Protein AF-A0A933LNW7-F1 (afdb_mon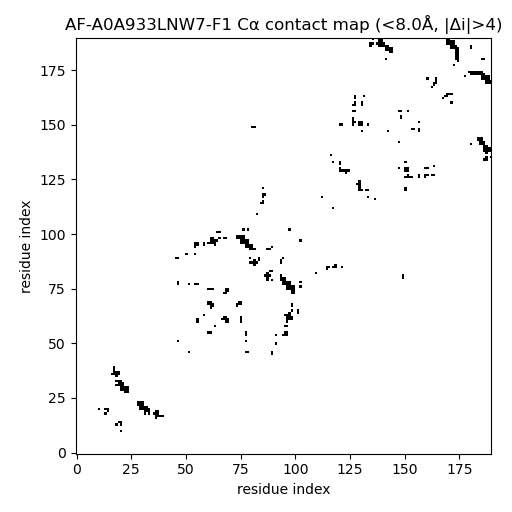omer)

Radius of gyration: 24.38 Å; Cα contacts (8 Å, |Δi|>4): 247; chains: 1; bounding box: 53×69×62 Å

Solvent-accessible surface area (backbone atoms only — not comparable to full-atom values): 10992 Å² total; per-residue (Å²): 135,85,82,88,81,54,68,68,60,56,50,51,53,40,42,74,69,25,37,47,66,44,80,37,77,97,72,78,43,72,44,75,77,47,100,57,60,48,70,75,72,74,74,73,79,65,90,44,74,69,52,46,54,51,44,34,58,77,44,66,55,24,14,77,82,82,62,53,29,61,90,76,74,45,57,76,44,73,44,56,70,45,49,60,79,41,68,32,61,91,48,72,90,30,44,44,28,26,32,55,70,60,45,51,57,48,51,56,54,52,73,75,45,64,43,68,63,41,32,60,26,64,67,39,91,43,43,51,54,15,44,51,47,49,40,68,74,39,61,70,38,84,44,46,46,70,57,50,33,57,60,26,70,40,89,71,37,67,60,36,53,52,47,39,36,70,77,67,63,45,52,61,42,33,41,91,79,37,85,89,38,53,92,66,22,35,31,29,52,128

Nearest PDB structures (foldseek):
  1ev7-assembly1_B  TM=8.102E-01  e=1.553E-02  Lentzea aerocolonigenes
  4h9d-assembly1_C  TM=8.181E-01  e=3.706E-02  Geobacter metallireducens GS-15
  4zt0-assembly2_C  TM=6.866E-01  e=6.872E-01  Streptococcus pyogenes

pLDDT: mean 90.69, std 12.09, range [35.56, 98.62]

Mean predicted aligned error: 10.2 Å

Sequence (190 aa):
MAQIHDWARRIRELVAAGWDIEALPSQRAYRLRAQQRRQPRTQQVGITAKQRYRILHRDQSRCRRCGRTPADGVRLVVDHIIPRDWGGSNDDENLWTLCEDCNLGKKAWESDVDAEAMRTVLAQVSAKARLREYFKLRPSQVLRKEELQIVAGIADYQRRIRELRQDEGMNIRSNYEDDELRPGDYRFIP

Structure (mmCIF, N/CA/C/O backbone):
data_AF-A0A933LNW7-F1
#
_entry.id   AF-A0A933LNW7-F1
#
loop_
_atom_site.group_PDB
_atom_site.id
_atom_site.type_symbol
_atom_site.label_atom_id
_atom_site.label_alt_id
_atom_site.label_comp_id
_atom_site.label_asym_id
_atom_site.label_entity_id
_atom_site.label_seq_id
_atom_site.pdbx_PDB_ins_code
_atom_site.Cartn_x
_atom_site.Cartn_y
_atom_site.Cartn_z
_atom_site.occupancy
_atom_site.B_iso_or_equiv
_atom_site.auth_seq_id
_atom_site.auth_comp_id
_atom_site.auth_asym_id
_atom_site.auth_atom_id
_atom_site.pdbx_PDB_model_num
ATOM 1 N N . MET A 1 1 ? 31.779 48.119 -26.341 1.00 35.56 1 MET A N 1
ATOM 2 C CA . MET A 1 1 ? 30.485 47.983 -27.046 1.00 35.56 1 MET A CA 1
ATOM 3 C C . MET A 1 1 ? 30.347 46.539 -27.511 1.00 35.56 1 MET A C 1
ATOM 5 O O . MET A 1 1 ? 30.992 46.170 -28.481 1.00 35.56 1 MET A O 1
ATOM 9 N N . ALA A 1 2 ? 29.630 45.688 -26.772 1.00 38.91 2 ALA A N 1
ATOM 10 C CA . ALA A 1 2 ? 29.499 44.272 -27.128 1.00 38.91 2 ALA A CA 1
ATOM 11 C C . ALA A 1 2 ? 28.492 44.110 -28.280 1.00 38.91 2 ALA A C 1
ATOM 13 O O . ALA A 1 2 ? 27.335 44.505 -28.146 1.00 38.91 2 ALA A O 1
ATOM 14 N N . GLN A 1 3 ? 28.944 43.563 -29.411 1.00 44.12 3 GLN A N 1
ATOM 15 C CA . GLN A 1 3 ? 28.105 43.257 -30.569 1.00 44.12 3 GLN A CA 1
ATOM 16 C C . GLN A 1 3 ? 27.085 42.176 -30.205 1.00 44.12 3 GLN A C 1
ATOM 18 O O . GLN A 1 3 ? 27.425 41.023 -29.941 1.00 44.12 3 GLN A O 1
ATOM 23 N N . ILE A 1 4 ? 25.814 42.561 -30.211 1.00 52.38 4 ILE A N 1
ATOM 24 C CA . ILE A 1 4 ? 24.681 41.664 -30.033 1.00 52.38 4 ILE A CA 1
ATOM 25 C C . ILE A 1 4 ? 24.417 40.960 -31.373 1.00 52.38 4 ILE A C 1
ATOM 27 O O . ILE A 1 4 ? 23.521 41.328 -32.126 1.00 52.38 4 ILE A O 1
ATOM 31 N N . HIS A 1 5 ? 25.219 39.947 -31.689 1.00 56.03 5 HIS A N 1
ATOM 32 C CA . HIS A 1 5 ? 24.977 39.046 -32.814 1.00 56.03 5 HIS A CA 1
ATOM 33 C C . HIS A 1 5 ? 24.951 37.604 -32.312 1.00 56.03 5 HIS A C 1
ATOM 35 O O . HIS A 1 5 ? 25.957 36.911 -32.357 1.00 56.03 5 HIS A O 1
ATOM 41 N N . ASP A 1 6 ? 23.803 37.198 -31.761 1.00 71.94 6 ASP A N 1
ATOM 42 C CA . ASP A 1 6 ? 23.131 35.911 -32.027 1.00 71.94 6 ASP A CA 1
ATOM 43 C C . ASP A 1 6 ? 21.980 35.718 -31.020 1.00 71.94 6 ASP A C 1
ATOM 45 O O . ASP A 1 6 ? 22.031 34.896 -30.097 1.00 71.94 6 ASP A O 1
ATOM 49 N N . TRP A 1 7 ? 20.918 36.518 -31.176 1.00 74.50 7 TRP A N 1
ATOM 50 C CA . TRP A 1 7 ? 19.700 36.374 -30.374 1.00 74.50 7 TRP A CA 1
ATOM 51 C C . TRP A 1 7 ? 19.085 34.980 -30.517 1.00 74.50 7 TRP A C 1
ATOM 53 O O . TRP A 1 7 ? 18.539 34.461 -29.550 1.00 74.50 7 TRP A O 1
ATOM 63 N N . ALA A 1 8 ? 19.220 34.336 -31.679 1.00 79.06 8 ALA A N 1
ATOM 64 C CA . ALA A 1 8 ? 18.691 32.996 -31.894 1.00 79.06 8 ALA A CA 1
ATOM 65 C C . ALA A 1 8 ? 19.389 31.967 -30.990 1.00 79.06 8 ALA A C 1
ATOM 67 O O . ALA A 1 8 ? 18.722 31.117 -30.400 1.00 79.06 8 ALA A O 1
ATOM 68 N N . ARG A 1 9 ? 20.711 32.064 -30.805 1.00 80.88 9 ARG A N 1
ATOM 69 C CA . ARG A 1 9 ? 21.448 31.225 -29.846 1.00 80.88 9 ARG A CA 1
ATOM 70 C C . ARG A 1 9 ? 21.036 31.497 -28.413 1.00 80.88 9 ARG A C 1
ATOM 72 O O . ARG A 1 9 ? 20.777 30.545 -27.684 1.00 80.88 9 ARG A O 1
ATOM 79 N N . ARG A 1 10 ? 20.900 32.764 -28.022 1.00 87.00 10 ARG A N 1
ATOM 80 C CA . ARG A 1 10 ? 20.505 33.094 -26.647 1.00 87.00 10 ARG A CA 1
ATOM 81 C C . ARG A 1 10 ? 19.078 32.636 -26.329 1.00 87.00 10 ARG A C 1
ATOM 83 O O . ARG A 1 10 ? 18.822 32.151 -25.233 1.00 87.00 10 ARG A O 1
ATOM 90 N N . ILE A 1 11 ? 18.170 32.707 -27.302 1.00 87.25 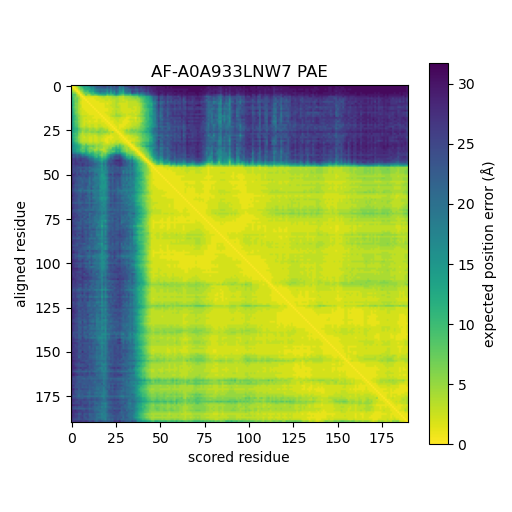11 ILE A N 1
ATOM 91 C CA . ILE A 1 11 ? 16.814 32.160 -27.177 1.00 87.25 11 ILE A CA 1
ATOM 92 C C . ILE A 1 11 ? 16.842 30.630 -27.081 1.00 87.25 11 ILE A C 1
ATOM 94 O O . ILE A 1 11 ? 16.160 30.078 -26.222 1.00 87.25 11 ILE A O 1
ATOM 98 N N . ARG A 1 12 ? 17.666 29.935 -27.880 1.00 84.31 12 ARG A N 1
ATOM 99 C CA . ARG A 1 12 ? 17.847 28.474 -27.756 1.00 84.31 12 ARG A CA 1
ATOM 100 C C . ARG A 1 12 ? 18.343 28.069 -26.366 1.00 84.31 12 ARG A C 1
ATOM 102 O O . ARG A 1 12 ? 17.833 27.105 -25.806 1.00 84.31 12 ARG A O 1
ATOM 109 N N . GLU A 1 13 ? 19.282 28.817 -25.792 1.00 86.56 13 GLU A N 1
ATOM 110 C CA . GLU A 1 13 ? 19.772 28.590 -24.425 1.00 86.56 13 GLU A CA 1
ATOM 111 C C . GLU A 1 13 ? 18.664 28.779 -23.375 1.00 86.56 13 GLU A C 1
ATOM 113 O O . GLU A 1 13 ? 18.548 27.979 -22.449 1.00 86.56 13 GLU A O 1
ATOM 118 N N . LEU A 1 14 ? 17.806 29.792 -23.533 1.00 88.12 14 LEU A N 1
ATOM 119 C CA . LEU A 1 14 ? 16.666 30.019 -22.638 1.00 88.12 14 LEU A CA 1
ATOM 120 C C . LEU A 1 14 ? 15.603 28.918 -22.764 1.00 88.12 14 LEU A C 1
ATOM 122 O O . LEU A 1 14 ? 15.112 28.423 -21.749 1.00 88.12 14 LEU A O 1
ATOM 126 N N . VAL A 1 15 ? 15.288 28.477 -23.983 1.00 84.06 15 VAL A N 1
ATOM 127 C CA . VAL A 1 15 ? 14.380 27.341 -24.205 1.00 84.06 15 VAL A CA 1
ATOM 128 C C . VAL A 1 15 ? 14.952 26.062 -23.585 1.00 84.06 15 VAL A C 1
ATOM 130 O O . VAL A 1 15 ? 14.240 25.362 -22.868 1.00 84.06 15 VAL A O 1
ATOM 133 N N . ALA A 1 16 ? 16.251 25.790 -23.763 1.00 80.25 16 ALA A N 1
ATOM 134 C CA . ALA A 1 16 ? 16.933 24.657 -23.129 1.00 80.25 16 ALA A CA 1
ATOM 135 C C . ALA A 1 16 ? 16.928 24.747 -21.592 1.00 80.25 16 ALA A C 1
ATOM 137 O O . ALA A 1 16 ? 16.833 23.736 -20.901 1.00 80.25 16 ALA A O 1
ATOM 138 N N . ALA A 1 17 ? 16.962 25.964 -21.047 1.00 81.50 17 ALA A N 1
ATOM 139 C CA . ALA A 1 17 ? 16.813 26.231 -19.623 1.00 81.50 17 ALA A CA 1
ATOM 140 C C . ALA A 1 17 ? 15.354 26.109 -19.119 1.00 81.50 17 ALA A C 1
ATOM 142 O O . ALA A 1 17 ? 15.109 26.344 -17.933 1.00 81.50 17 ALA A O 1
ATOM 143 N N . GLY A 1 18 ? 14.390 25.738 -19.969 1.00 80.31 18 GLY A N 1
ATOM 144 C CA . GLY A 1 18 ? 12.998 25.476 -19.590 1.00 80.31 18 GLY A CA 1
ATOM 145 C C . GLY A 1 18 ? 12.055 26.675 -19.721 1.00 80.31 18 GLY A C 1
ATOM 146 O O . GLY A 1 18 ? 10.943 26.635 -19.198 1.00 80.31 18 GLY A O 1
ATOM 147 N N . TRP A 1 19 ? 12.463 27.755 -20.389 1.00 88.12 19 TRP A N 1
ATOM 148 C CA . TRP A 1 19 ? 11.569 28.881 -20.668 1.00 88.12 19 TRP A CA 1
ATOM 149 C C . TRP A 1 19 ? 10.650 28.583 -21.860 1.00 88.12 19 TRP A C 1
ATOM 151 O O . TRP A 1 19 ? 11.104 28.147 -22.916 1.00 88.12 19 TRP A O 1
ATOM 161 N N . ASP A 1 20 ? 9.351 28.842 -21.698 1.00 88.75 20 ASP A N 1
ATOM 162 C CA . ASP A 1 20 ? 8.344 28.650 -22.748 1.00 88.75 20 ASP A CA 1
ATOM 163 C C . ASP A 1 20 ? 8.305 29.875 -23.672 1.00 88.75 20 ASP A C 1
ATOM 165 O O . ASP A 1 20 ? 7.588 30.845 -23.413 1.00 88.75 20 ASP A O 1
ATOM 169 N N . ILE A 1 21 ? 9.150 29.864 -24.704 1.00 89.69 21 ILE A N 1
ATOM 170 C CA . ILE A 1 21 ? 9.331 30.979 -25.639 1.00 89.69 21 ILE A CA 1
ATOM 171 C C . ILE A 1 21 ? 8.919 30.541 -27.044 1.00 89.69 21 ILE A C 1
ATOM 173 O O . ILE A 1 21 ? 9.456 29.589 -27.604 1.00 89.69 21 ILE A O 1
ATOM 177 N N . GLU A 1 22 ? 7.996 31.286 -27.637 1.00 89.81 22 GLU A N 1
ATOM 178 C CA . GLU A 1 22 ? 7.542 31.128 -29.013 1.00 89.81 22 GLU A CA 1
ATOM 179 C C . GLU A 1 22 ? 8.267 32.110 -29.937 1.00 89.81 22 GLU A C 1
ATOM 181 O O . GLU A 1 22 ? 8.354 33.302 -29.640 1.00 89.81 22 GLU A O 1
ATOM 186 N N . ALA A 1 23 ? 8.752 31.632 -31.082 1.00 89.62 23 ALA A N 1
ATOM 187 C CA . ALA A 1 23 ? 9.250 32.499 -32.144 1.00 89.62 23 ALA A CA 1
ATOM 188 C C . ALA A 1 23 ? 8.084 32.995 -33.011 1.00 89.62 23 ALA A C 1
ATOM 190 O O . ALA A 1 23 ? 7.213 32.212 -33.384 1.00 89.62 23 ALA A O 1
ATOM 191 N N . LEU A 1 24 ? 8.097 34.279 -33.371 1.00 87.38 24 LEU A N 1
ATOM 192 C CA . LEU A 1 24 ? 7.119 34.925 -34.249 1.00 87.38 24 LEU A CA 1
ATOM 193 C C . LEU A 1 24 ? 7.844 35.447 -35.504 1.00 87.38 24 LEU A C 1
ATOM 195 O O . LEU A 1 24 ? 8.197 36.630 -35.566 1.00 87.38 24 LEU A O 1
ATOM 199 N N . PRO A 1 25 ? 8.110 34.586 -36.510 1.00 81.00 25 PRO A N 1
ATOM 200 C CA . PRO A 1 25 ? 8.968 34.930 -37.647 1.00 81.00 25 PRO A CA 1
ATOM 201 C C . PRO A 1 25 ? 8.439 36.102 -38.477 1.00 81.00 25 PRO A C 1
ATOM 203 O O . PRO A 1 25 ? 9.215 36.959 -38.892 1.00 81.00 25 PRO A O 1
ATOM 206 N N . SER A 1 26 ? 7.116 36.179 -38.656 1.00 85.31 26 SER A N 1
ATOM 207 C CA . SER A 1 26 ? 6.439 37.264 -39.380 1.00 85.31 26 SER A CA 1
ATOM 208 C C . SER A 1 26 ? 6.631 38.636 -38.728 1.00 85.31 26 SER A C 1
ATOM 210 O O . SER A 1 26 ? 6.597 39.649 -39.417 1.00 85.31 26 SER A O 1
ATOM 212 N N . GLN A 1 27 ? 6.874 38.670 -37.416 1.00 86.75 27 GLN A N 1
ATOM 213 C CA . GLN A 1 27 ? 7.063 39.892 -36.631 1.00 86.75 27 GLN A CA 1
ATOM 214 C C . GLN A 1 27 ? 8.527 40.115 -36.228 1.00 86.75 27 GLN A C 1
ATOM 216 O O . GLN A 1 27 ? 8.823 41.076 -35.524 1.00 86.75 27 GLN A O 1
ATOM 221 N N . ARG A 1 28 ? 9.447 39.227 -36.644 1.00 82.88 28 ARG A N 1
ATOM 222 C CA . ARG A 1 28 ? 10.857 39.211 -36.208 1.00 82.88 28 ARG A CA 1
ATOM 223 C C . ARG A 1 28 ? 11.006 39.315 -34.679 1.00 82.88 28 ARG A C 1
ATOM 225 O O . ARG A 1 28 ? 11.913 39.980 -34.183 1.00 82.88 28 ARG A O 1
ATOM 232 N N . ALA A 1 29 ? 10.116 38.652 -33.943 1.00 85.94 29 ALA A N 1
ATOM 233 C CA . ALA A 1 29 ? 9.999 38.769 -32.492 1.00 85.94 29 ALA A CA 1
ATOM 234 C C . ALA A 1 29 ? 9.919 37.401 -31.797 1.00 85.94 29 ALA A C 1
ATOM 236 O O . ALA A 1 29 ? 9.769 36.360 -32.439 1.00 85.94 29 ALA A O 1
ATOM 237 N N . TYR A 1 30 ? 9.994 37.419 -30.465 1.00 88.44 30 TYR A N 1
ATOM 238 C CA . TYR A 1 30 ? 9.786 36.259 -29.598 1.00 88.44 30 TYR A CA 1
ATOM 239 C C . TYR A 1 30 ? 8.758 36.606 -28.518 1.00 88.44 30 TYR A C 1
ATOM 241 O O . TYR A 1 30 ? 8.750 37.729 -28.014 1.00 88.44 30 TYR A O 1
ATOM 249 N N . ARG A 1 31 ? 7.912 35.644 -28.139 1.00 90.38 31 ARG A N 1
ATOM 250 C CA . ARG A 1 31 ? 6.904 35.790 -27.083 1.00 90.38 31 ARG A CA 1
ATOM 251 C C . ARG A 1 31 ? 7.141 34.771 -25.977 1.00 90.38 31 ARG A C 1
ATOM 253 O O . ARG A 1 31 ? 7.101 33.570 -26.222 1.00 90.38 31 ARG A O 1
ATOM 260 N N . LEU A 1 32 ? 7.332 35.250 -24.750 1.00 89.25 32 LEU A N 1
ATOM 261 C CA . LEU A 1 32 ? 7.320 34.400 -23.563 1.00 89.25 32 LEU A CA 1
ATOM 262 C C . LEU A 1 32 ? 5.865 34.038 -23.224 1.00 89.25 32 LEU A C 1
ATOM 264 O O . LEU A 1 32 ? 5.056 34.924 -22.957 1.00 89.25 32 LEU A O 1
ATOM 268 N N . ARG A 1 33 ? 5.522 32.747 -23.258 1.00 84.44 33 ARG A N 1
ATOM 269 C CA . ARG A 1 33 ? 4.157 32.249 -23.009 1.00 84.44 33 ARG A CA 1
ATOM 270 C C . ARG A 1 33 ? 3.838 32.071 -21.525 1.00 84.44 33 ARG A C 1
ATOM 272 O O . ARG A 1 33 ? 2.673 32.125 -21.149 1.00 84.44 33 ARG A O 1
ATOM 279 N N . ALA A 1 34 ? 4.856 31.885 -20.687 1.00 79.00 34 ALA A N 1
ATOM 280 C CA . ALA A 1 34 ? 4.711 31.734 -19.244 1.00 79.00 34 ALA A CA 1
ATOM 281 C C . ALA A 1 34 ? 5.805 32.516 -18.508 1.00 79.00 34 ALA A C 1
ATOM 283 O O . ALA A 1 34 ? 6.980 32.416 -18.851 1.00 79.00 34 ALA A O 1
ATOM 284 N N . GLN A 1 35 ? 5.429 33.268 -17.470 1.00 77.88 35 GLN A N 1
ATOM 285 C CA . GLN A 1 35 ? 6.371 34.064 -16.667 1.00 77.88 35 GLN A CA 1
ATOM 286 C C . GLN A 1 35 ? 7.316 33.210 -15.806 1.00 77.88 35 GLN A C 1
ATOM 288 O O . GLN A 1 35 ? 8.307 33.717 -15.288 1.00 77.88 35 GLN A O 1
ATOM 293 N N . GLN A 1 36 ? 7.029 31.916 -15.658 1.00 75.25 36 GLN A N 1
ATOM 294 C CA . GLN A 1 36 ? 7.837 30.975 -14.891 1.00 75.25 36 GLN A CA 1
ATOM 295 C C . GLN A 1 36 ? 8.465 29.932 -15.817 1.00 75.25 36 GLN A C 1
ATOM 297 O O . GLN A 1 36 ? 7.843 29.477 -16.781 1.00 75.25 36 GLN A O 1
ATOM 302 N N . ARG A 1 37 ? 9.698 29.521 -15.498 1.00 74.81 37 ARG A N 1
ATOM 303 C CA . ARG A 1 37 ? 10.357 28.386 -16.157 1.00 74.81 37 ARG A CA 1
ATOM 304 C C . ARG A 1 37 ? 9.512 27.144 -15.930 1.00 74.81 37 ARG A C 1
ATOM 306 O O . ARG A 1 37 ? 9.167 26.836 -14.788 1.00 74.81 37 ARG A O 1
ATOM 313 N N . ARG A 1 38 ? 9.251 26.383 -16.991 1.00 64.19 38 ARG A N 1
ATOM 314 C CA . ARG A 1 38 ? 8.859 24.989 -16.819 1.00 64.19 38 ARG A CA 1
ATOM 315 C C . ARG A 1 38 ? 10.018 24.333 -16.087 1.00 64.19 38 ARG A C 1
ATOM 317 O O . ARG A 1 38 ? 11.131 24.280 -16.614 1.00 64.19 38 ARG A O 1
ATOM 324 N N . GLN A 1 39 ? 9.780 23.885 -14.857 1.00 56.56 39 GLN A N 1
ATOM 325 C CA . GLN A 1 39 ? 10.744 23.005 -14.219 1.00 56.56 39 GLN A CA 1
ATOM 326 C C . GLN A 1 39 ? 10.954 21.840 -15.189 1.00 56.56 39 GLN A C 1
ATOM 328 O O . GLN A 1 39 ? 9.956 21.332 -15.724 1.00 56.56 39 GLN A O 1
ATOM 333 N N . PRO A 1 40 ? 12.206 21.441 -15.490 1.00 51.12 40 PRO A N 1
ATOM 334 C CA . PRO A 1 40 ? 12.401 20.176 -16.167 1.00 51.12 40 PRO A CA 1
ATOM 335 C C . PRO A 1 40 ? 11.618 19.172 -15.335 1.00 51.12 40 PRO A C 1
ATOM 337 O O . PRO A 1 40 ? 11.858 19.060 -14.133 1.00 51.12 40 PRO A O 1
ATOM 340 N N . ARG A 1 41 ? 10.619 18.514 -15.939 1.00 49.91 41 ARG A N 1
ATOM 341 C CA . ARG A 1 41 ? 10.033 17.338 -15.307 1.00 49.91 41 ARG A CA 1
ATOM 342 C C . ARG A 1 41 ? 11.240 16.457 -15.055 1.00 49.91 41 ARG A C 1
ATOM 344 O O . ARG A 1 41 ? 11.823 15.971 -16.023 1.00 49.91 41 ARG A O 1
ATOM 351 N N . THR A 1 42 ? 11.675 16.340 -13.802 1.00 47.09 42 THR A N 1
ATOM 352 C CA . THR A 1 42 ? 12.601 15.290 -13.414 1.00 47.09 42 THR A CA 1
ATOM 353 C C . THR A 1 42 ? 11.904 14.049 -13.917 1.00 47.09 42 THR A C 1
ATOM 355 O O . THR A 1 42 ? 10.798 13.726 -13.483 1.00 47.09 42 THR A O 1
ATOM 358 N N . GLN A 1 43 ? 12.432 13.486 -15.000 1.00 49.62 43 GLN A N 1
ATOM 359 C CA . GLN A 1 43 ? 11.812 12.356 -15.653 1.00 49.62 43 GLN A CA 1
ATOM 360 C C . GLN A 1 43 ? 11.987 11.250 -14.629 1.00 49.62 43 GLN A C 1
ATOM 362 O O . GLN A 1 43 ? 13.080 10.708 -14.499 1.00 49.62 43 GLN A O 1
ATOM 367 N N . GLN A 1 44 ? 10.980 11.075 -13.769 1.00 58.19 44 GLN A N 1
ATOM 368 C CA . GLN A 1 44 ? 11.076 10.212 -12.607 1.00 58.19 44 GLN A CA 1
ATOM 369 C C . GLN A 1 44 ? 11.457 8.844 -13.141 1.00 58.19 44 GLN A C 1
ATOM 371 O O . GLN A 1 44 ? 10.643 8.197 -13.809 1.00 58.19 44 GLN A O 1
ATOM 376 N N . VAL A 1 45 ? 12.708 8.448 -12.899 1.00 67.88 45 VAL A N 1
ATOM 377 C CA . VAL A 1 45 ? 13.286 7.243 -13.485 1.00 67.88 45 VAL A CA 1
ATOM 378 C C . VAL A 1 45 ? 12.353 6.095 -13.128 1.00 67.88 45 VAL A C 1
ATOM 380 O O . VAL A 1 45 ? 12.054 5.867 -11.955 1.00 67.88 45 VAL A O 1
ATOM 383 N N . GLY A 1 46 ? 11.763 5.474 -14.149 1.00 82.50 46 GLY A N 1
ATOM 384 C CA . GLY A 1 46 ? 10.875 4.329 -13.978 1.00 82.50 46 GLY A CA 1
ATOM 385 C C . GLY A 1 46 ? 11.616 3.150 -13.352 1.00 82.50 46 GLY A C 1
ATOM 386 O O . GLY A 1 46 ? 12.835 3.172 -13.198 1.00 82.50 46 GLY A O 1
ATOM 387 N N . ILE A 1 47 ? 10.883 2.089 -13.030 1.00 93.06 47 ILE A N 1
ATOM 388 C CA . ILE A 1 47 ? 11.496 0.838 -12.577 1.00 93.06 47 ILE A CA 1
ATOM 389 C C . ILE A 1 47 ? 12.398 0.314 -13.705 1.00 93.06 47 ILE A C 1
ATOM 391 O O . ILE A 1 47 ? 11.924 -0.012 -14.796 1.00 93.06 47 ILE A O 1
ATOM 395 N N . THR A 1 48 ? 13.705 0.247 -13.453 1.00 94.94 48 THR A N 1
ATOM 396 C CA . THR A 1 48 ? 14.698 -0.168 -14.454 1.00 94.94 48 THR A CA 1
ATOM 397 C C . THR A 1 48 ? 14.571 -1.655 -14.791 1.00 94.94 48 THR A C 1
ATOM 399 O O . THR A 1 48 ? 14.110 -2.452 -13.974 1.00 94.94 48 THR A O 1
ATOM 402 N N . ALA A 1 49 ? 15.052 -2.081 -15.964 1.00 96.06 49 ALA A N 1
ATOM 403 C CA . ALA A 1 49 ? 15.091 -3.505 -16.324 1.00 96.06 49 ALA A CA 1
ATOM 404 C C . ALA A 1 49 ? 15.863 -4.353 -15.290 1.00 96.06 49 ALA A C 1
ATOM 406 O O . ALA A 1 49 ? 15.434 -5.454 -14.945 1.00 96.06 49 ALA A O 1
ATOM 407 N N . LYS A 1 50 ? 16.951 -3.803 -14.728 1.00 96.38 50 LYS A N 1
ATOM 408 C CA . LYS A 1 50 ? 17.734 -4.437 -13.656 1.00 96.38 50 LYS A CA 1
ATOM 409 C C . LYS A 1 50 ? 16.907 -4.631 -12.383 1.00 96.38 50 LYS A C 1
ATOM 411 O O . LYS A 1 50 ? 16.948 -5.708 -11.795 1.00 96.38 50 LYS A O 1
ATOM 416 N N . GLN A 1 51 ? 16.149 -3.618 -11.958 1.00 97.00 51 GLN A N 1
ATOM 417 C CA . GLN A 1 51 ? 15.225 -3.751 -10.825 1.00 97.00 51 GLN A CA 1
ATOM 418 C C . GLN A 1 51 ? 14.144 -4.786 -11.122 1.00 97.00 51 GLN A C 1
ATOM 420 O O . GLN A 1 51 ? 13.954 -5.696 -10.325 1.00 97.00 51 GLN A O 1
ATOM 425 N N . ARG A 1 52 ? 13.506 -4.723 -12.299 1.00 97.50 52 ARG A N 1
ATOM 426 C CA . ARG A 1 52 ? 12.465 -5.687 -12.691 1.00 97.50 52 ARG A CA 1
ATOM 427 C C . ARG A 1 52 ? 12.952 -7.132 -12.583 1.00 97.50 52 ARG A C 1
ATOM 429 O O . ARG A 1 52 ? 12.271 -7.948 -11.974 1.00 97.50 52 ARG A O 1
ATOM 436 N N . TYR A 1 53 ? 14.138 -7.428 -13.118 1.00 97.50 53 TYR A N 1
ATOM 437 C CA . TYR A 1 53 ? 14.743 -8.759 -13.028 1.00 97.50 53 TYR A CA 1
ATOM 438 C C . TYR A 1 53 ? 14.966 -9.197 -11.571 1.00 97.50 53 TYR A C 1
ATOM 440 O O . TYR A 1 53 ? 14.556 -10.289 -11.182 1.00 97.50 53 TYR A O 1
ATOM 448 N N . ARG A 1 54 ? 15.566 -8.330 -10.741 1.00 98.00 54 ARG A N 1
ATOM 449 C CA . ARG A 1 54 ? 15.851 -8.640 -9.329 1.00 98.00 54 ARG A CA 1
ATOM 450 C C . ARG A 1 54 ? 14.583 -8.876 -8.509 1.00 98.00 54 ARG A C 1
ATOM 452 O O . ARG A 1 54 ? 14.545 -9.833 -7.742 1.00 98.00 54 ARG A O 1
ATOM 459 N N . ILE A 1 55 ? 13.555 -8.044 -8.680 1.00 98.56 55 ILE A N 1
ATOM 460 C CA . ILE A 1 55 ? 12.297 -8.159 -7.928 1.00 98.56 55 ILE A CA 1
ATOM 461 C C . ILE A 1 55 ? 11.521 -9.412 -8.336 1.00 98.56 55 ILE A C 1
ATOM 463 O O . ILE A 1 55 ? 11.078 -10.151 -7.460 1.00 98.56 55 ILE A O 1
ATOM 467 N N . LEU A 1 56 ? 11.440 -9.716 -9.637 1.00 98.31 56 LEU A N 1
ATOM 468 C CA . LEU A 1 56 ? 10.837 -10.967 -10.111 1.00 98.31 56 LEU A CA 1
ATOM 469 C C . LEU A 1 56 ? 11.554 -12.193 -9.535 1.00 98.31 56 LEU A C 1
ATOM 471 O O . LEU A 1 56 ? 10.899 -13.140 -9.107 1.00 98.31 56 LEU A O 1
ATOM 475 N N . HIS A 1 57 ? 12.888 -12.170 -9.480 1.00 98.06 57 HIS A N 1
ATOM 476 C CA . HIS A 1 57 ? 13.668 -13.256 -8.890 1.00 98.06 57 HIS A CA 1
ATOM 477 C C . HIS A 1 57 ? 13.441 -13.379 -7.373 1.00 98.06 57 HIS A C 1
ATOM 479 O O . HIS A 1 57 ? 13.168 -14.474 -6.885 1.00 98.06 57 HIS A O 1
ATOM 485 N N . ARG A 1 58 ? 13.501 -12.265 -6.624 1.00 98.31 58 ARG A N 1
ATOM 486 C CA . ARG A 1 58 ? 13.225 -12.217 -5.172 1.00 98.31 58 ARG A CA 1
ATOM 487 C C . ARG A 1 58 ? 11.848 -12.790 -4.844 1.00 98.31 58 ARG A C 1
ATOM 489 O O . ARG A 1 58 ? 11.695 -13.548 -3.891 1.00 98.31 58 ARG A O 1
ATOM 496 N N . ASP A 1 59 ? 10.858 -12.439 -5.656 1.00 98.50 59 ASP A N 1
ATOM 497 C CA . ASP A 1 59 ? 9.470 -12.848 -5.477 1.00 98.50 59 ASP A CA 1
ATOM 498 C C . ASP A 1 59 ? 9.170 -14.226 -6.092 1.00 98.50 59 ASP A C 1
ATOM 500 O O . ASP A 1 59 ? 8.011 -14.632 -6.130 1.00 98.50 59 ASP A O 1
ATOM 504 N N . GLN A 1 60 ? 10.195 -14.952 -6.562 1.00 98.19 60 GLN A N 1
ATOM 505 C CA . GLN A 1 60 ? 10.092 -16.285 -7.170 1.00 98.19 60 GLN A CA 1
ATOM 506 C C . GLN A 1 60 ? 9.113 -16.340 -8.353 1.00 98.19 60 GLN A C 1
ATOM 508 O O . GLN A 1 60 ? 8.403 -17.325 -8.540 1.00 98.19 60 GLN A O 1
ATOM 513 N N . SER A 1 61 ? 9.051 -15.263 -9.145 1.00 97.88 61 SER A N 1
ATOM 514 C CA . SER A 1 61 ? 8.100 -15.097 -10.253 1.00 97.88 61 SER A CA 1
ATOM 515 C C . SER A 1 61 ? 6.665 -15.440 -9.841 1.00 97.88 61 SER A C 1
ATOM 517 O O . SER A 1 61 ? 5.936 -16.135 -10.551 1.00 97.88 61 SER A O 1
ATOM 519 N N . ARG A 1 62 ? 6.269 -14.955 -8.661 1.00 98.56 62 ARG A N 1
ATOM 520 C CA . ARG A 1 62 ? 4.950 -15.160 -8.073 1.00 98.56 62 ARG A CA 1
ATOM 521 C C . ARG A 1 62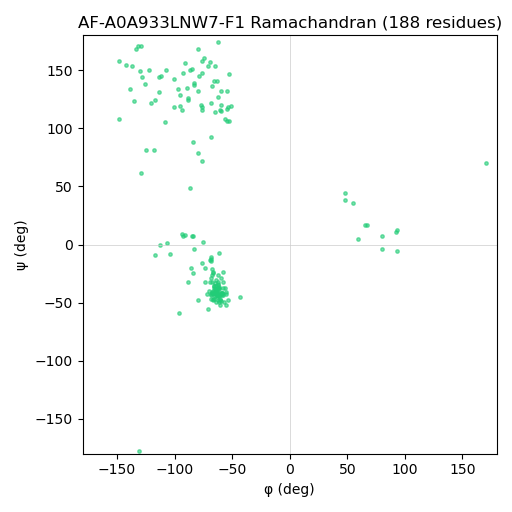 ? 4.321 -13.822 -7.722 1.00 98.56 62 ARG A C 1
ATOM 523 O O . ARG A 1 62 ? 4.968 -12.945 -7.153 1.00 98.56 62 ARG A O 1
ATOM 530 N N . CYS A 1 63 ? 3.030 -13.678 -8.005 1.00 98.44 63 CYS A N 1
ATOM 531 C CA . CYS A 1 63 ? 2.263 -12.548 -7.512 1.00 98.44 63 CYS A CA 1
ATOM 532 C C . CYS A 1 63 ? 2.276 -12.538 -5.977 1.00 98.44 63 CYS A C 1
ATOM 534 O O . CYS A 1 63 ? 1.770 -13.456 -5.334 1.00 98.44 63 CYS A O 1
ATOM 536 N N . ARG A 1 64 ? 2.794 -11.459 -5.390 1.00 97.19 64 ARG A N 1
ATOM 537 C CA . ARG A 1 64 ? 2.880 -11.251 -3.938 1.00 97.19 64 ARG A CA 1
ATOM 538 C C . ARG A 1 64 ? 1.526 -11.043 -3.261 1.00 97.19 64 ARG A C 1
ATOM 540 O O . ARG A 1 64 ? 1.463 -11.085 -2.039 1.00 97.19 64 ARG A O 1
ATOM 547 N N . ARG A 1 65 ? 0.460 -10.844 -4.044 1.00 94.62 65 ARG A N 1
ATOM 548 C CA . ARG A 1 65 ? -0.914 -10.675 -3.557 1.00 94.62 65 ARG A CA 1
ATOM 549 C C . ARG A 1 65 ? -1.715 -11.976 -3.594 1.00 94.62 65 ARG A C 1
ATOM 551 O O . ARG A 1 65 ? -2.189 -12.414 -2.555 1.00 94.62 65 ARG A O 1
ATOM 558 N N . CYS A 1 66 ? -1.877 -12.590 -4.767 1.00 96.19 66 CYS A N 1
ATOM 559 C CA . CYS A 1 66 ? -2.740 -13.769 -4.935 1.00 96.19 66 CYS A CA 1
ATOM 560 C C . CYS A 1 66 ? -1.984 -15.098 -5.064 1.00 96.19 66 CYS A C 1
ATOM 562 O O . CYS A 1 66 ? -2.608 -16.151 -5.097 1.00 96.19 66 CYS A O 1
ATOM 564 N N . GLY A 1 67 ? -0.655 -15.073 -5.176 1.00 97.88 67 GLY A N 1
ATOM 565 C CA . GLY A 1 67 ? 0.155 -16.282 -5.293 1.00 97.88 67 GLY A CA 1
ATOM 566 C C . GLY A 1 67 ? 0.202 -16.914 -6.688 1.00 97.88 67 GLY A C 1
ATOM 567 O O . GLY A 1 67 ? 0.962 -17.865 -6.857 1.00 97.88 67 GLY A O 1
ATOM 568 N N . ARG A 1 68 ? -0.534 -16.398 -7.684 1.00 98.38 68 ARG A N 1
ATOM 569 C CA . ARG A 1 68 ? -0.472 -16.887 -9.074 1.00 98.38 68 ARG A CA 1
ATOM 570 C C . ARG A 1 68 ? 0.898 -16.648 -9.715 1.00 98.38 68 ARG A C 1
ATOM 572 O O . ARG A 1 68 ? 1.618 -15.710 -9.364 1.00 98.38 68 ARG A O 1
ATOM 579 N N . THR A 1 69 ? 1.225 -17.488 -10.681 1.00 98.50 69 THR A N 1
ATOM 580 C CA . THR A 1 69 ? 2.478 -17.547 -11.439 1.00 98.50 69 THR A CA 1
ATOM 581 C C . THR A 1 69 ? 2.175 -17.577 -12.942 1.00 98.50 69 THR A C 1
ATOM 583 O O . THR A 1 69 ? 1.023 -17.785 -13.322 1.00 98.50 69 THR A O 1
ATOM 586 N N . PRO A 1 70 ? 3.173 -17.439 -13.834 1.00 98.06 70 PRO A N 1
ATOM 587 C CA . PRO A 1 70 ? 2.942 -17.586 -15.272 1.00 98.06 70 PRO A CA 1
ATOM 588 C C . PRO A 1 70 ? 2.354 -18.949 -15.676 1.00 98.06 70 PRO A C 1
ATOM 590 O O . PRO A 1 70 ? 1.689 -19.034 -16.703 1.00 98.06 70 PRO A O 1
ATOM 593 N N . ALA A 1 71 ? 2.549 -20.001 -14.867 1.00 97.94 71 ALA A N 1
ATOM 594 C CA . ALA A 1 71 ? 1.941 -21.315 -15.096 1.00 97.94 71 ALA A CA 1
ATOM 595 C C . ALA A 1 71 ? 0.408 -21.299 -14.951 1.00 97.94 71 ALA A C 1
ATOM 597 O O . ALA A 1 71 ? -0.271 -22.117 -15.561 1.00 97.94 71 ALA A O 1
ATOM 598 N N . ASP A 1 72 ? -0.138 -20.332 -14.208 1.00 98.00 72 ASP A N 1
ATOM 599 C CA . ASP A 1 72 ? -1.579 -20.091 -14.079 1.00 98.00 72 ASP A CA 1
ATOM 600 C C . ASP A 1 72 ? -2.136 -19.234 -15.237 1.00 98.00 72 ASP A C 1
ATOM 602 O O . ASP A 1 72 ? -3.281 -18.789 -15.188 1.00 98.00 72 ASP A O 1
ATOM 606 N N . GLY A 1 73 ? -1.321 -18.942 -16.260 1.00 97.69 73 GLY A N 1
ATOM 607 C CA . GLY A 1 73 ? -1.718 -18.172 -17.442 1.00 97.69 73 GLY A CA 1
ATOM 608 C C . GLY A 1 73 ? -1.744 -16.651 -17.257 1.00 97.69 73 GLY A C 1
ATOM 609 O O . GLY A 1 73 ? -2.174 -15.946 -18.165 1.00 97.69 73 GLY A O 1
ATOM 610 N N . VAL A 1 74 ? -1.278 -16.125 -16.119 1.00 98.12 74 VAL A N 1
ATOM 611 C CA . VAL A 1 74 ? -1.265 -14.675 -15.852 1.00 98.12 74 VAL A CA 1
ATOM 612 C C . VAL A 1 74 ? 0.049 -14.014 -16.264 1.00 98.12 74 VAL A C 1
ATOM 614 O O . VAL A 1 74 ? 1.133 -14.584 -16.102 1.00 98.12 74 VAL A O 1
ATOM 617 N N . ARG A 1 75 ? -0.010 -12.752 -16.704 1.00 98.12 75 ARG A N 1
ATOM 618 C CA . ARG A 1 75 ? 1.197 -11.919 -16.827 1.00 98.12 75 ARG A CA 1
ATOM 619 C C . ARG A 1 75 ? 1.577 -11.275 -15.501 1.00 98.12 75 ARG A C 1
ATOM 621 O O . ARG A 1 75 ? 0.729 -10.764 -14.773 1.00 98.12 75 ARG A O 1
ATOM 628 N N . LEU A 1 76 ? 2.880 -11.259 -15.218 1.00 98.50 76 LEU A N 1
ATOM 629 C CA . LEU A 1 76 ? 3.449 -10.596 -14.048 1.00 98.50 76 LEU A CA 1
ATOM 630 C C . LEU A 1 76 ? 4.047 -9.236 -14.404 1.00 98.50 76 LEU A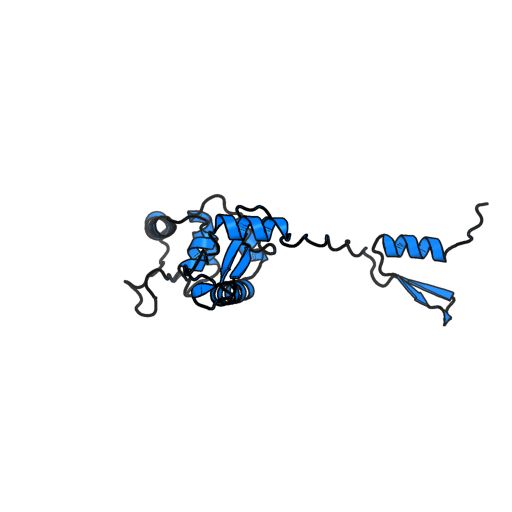 C 1
ATOM 632 O O . LEU A 1 76 ? 4.696 -9.059 -15.437 1.00 98.50 76 LEU A O 1
ATOM 636 N N . VAL A 1 77 ? 3.869 -8.284 -13.499 1.00 97.81 77 VAL A N 1
ATOM 637 C CA . VAL A 1 77 ? 4.440 -6.942 -13.552 1.00 97.81 77 VAL A CA 1
ATOM 638 C C . VAL A 1 77 ? 5.112 -6.621 -12.224 1.00 97.81 77 VAL A C 1
ATOM 640 O O . VAL A 1 77 ? 4.692 -7.099 -11.174 1.00 97.81 77 VAL A O 1
ATOM 643 N N . VAL A 1 78 ? 6.165 -5.809 -12.276 1.00 98.25 78 VAL A N 1
ATOM 644 C CA . VAL A 1 78 ? 6.749 -5.199 -11.078 1.00 98.25 78 VAL A CA 1
ATOM 645 C C . VAL A 1 78 ? 6.151 -3.812 -10.931 1.00 98.25 78 VAL A C 1
ATOM 647 O O . VAL A 1 78 ? 6.165 -3.043 -11.896 1.00 98.25 78 VAL A O 1
ATOM 650 N N . ASP A 1 79 ? 5.633 -3.536 -9.744 1.00 97.38 79 ASP A N 1
ATOM 651 C CA . ASP A 1 79 ? 4.946 -2.300 -9.387 1.00 97.38 79 ASP A CA 1
ATOM 652 C C . ASP A 1 79 ? 5.459 -1.780 -8.039 1.00 97.38 79 ASP A C 1
ATOM 654 O O . ASP A 1 79 ? 6.171 -2.491 -7.323 1.00 97.38 79 ASP A O 1
ATOM 658 N N . HIS A 1 80 ? 5.116 -0.545 -7.688 1.00 97.00 80 HIS A N 1
ATOM 659 C CA . HIS A 1 80 ? 5.407 -0.009 -6.361 1.00 97.00 80 HIS A CA 1
ATOM 660 C C . HIS A 1 80 ? 4.396 -0.520 -5.328 1.00 97.00 80 HIS A C 1
ATOM 662 O O . HIS A 1 80 ? 3.226 -0.680 -5.649 1.00 97.00 80 HIS A O 1
ATOM 668 N N . ILE A 1 81 ? 4.790 -0.762 -4.080 1.00 96.75 81 ILE A N 1
ATOM 669 C CA . ILE A 1 81 ? 3.851 -1.063 -2.986 1.00 96.75 81 ILE A CA 1
ATOM 670 C C . ILE A 1 81 ? 3.095 0.220 -2.638 1.00 96.75 81 ILE A C 1
ATOM 672 O O . ILE A 1 81 ? 1.870 0.266 -2.743 1.00 96.75 81 ILE A O 1
ATOM 676 N N . ILE A 1 82 ? 3.846 1.276 -2.324 1.00 96.00 82 ILE A N 1
ATOM 677 C CA . ILE A 1 82 ? 3.366 2.648 -2.199 1.00 96.00 82 ILE A CA 1
ATOM 678 C C . ILE A 1 82 ? 3.607 3.375 -3.529 1.00 96.00 82 ILE A C 1
ATOM 680 O O . ILE A 1 82 ? 4.766 3.505 -3.932 1.00 96.00 82 ILE A O 1
ATOM 684 N N . PRO A 1 83 ? 2.559 3.866 -4.214 1.00 95.19 83 PRO A N 1
ATOM 685 C CA . PRO A 1 83 ? 2.695 4.647 -5.440 1.00 95.19 83 PRO A CA 1
ATOM 686 C C . PRO A 1 83 ? 3.637 5.839 -5.277 1.00 95.19 83 PRO A C 1
ATOM 688 O O . PRO A 1 83 ? 3.678 6.489 -4.229 1.00 95.19 83 PRO A O 1
ATOM 691 N N . ARG A 1 84 ? 4.357 6.188 -6.347 1.00 91.88 84 ARG A N 1
ATOM 692 C CA . ARG A 1 84 ? 5.272 7.343 -6.325 1.00 91.88 84 ARG A CA 1
ATOM 693 C C . ARG A 1 84 ? 4.555 8.661 -6.071 1.00 91.88 84 ARG A C 1
ATOM 695 O O . ARG A 1 84 ? 5.095 9.520 -5.382 1.00 91.88 84 ARG A O 1
ATOM 702 N N . ASP A 1 85 ? 3.328 8.795 -6.564 1.00 90.56 85 ASP A N 1
ATOM 703 C CA . ASP A 1 85 ? 2.519 9.995 -6.348 1.00 90.56 85 ASP A CA 1
ATOM 704 C C . ASP A 1 85 ? 2.110 10.151 -4.876 1.00 90.56 85 ASP A C 1
ATOM 706 O O . ASP A 1 85 ? 1.863 11.263 -4.420 1.00 90.56 85 ASP A O 1
ATOM 710 N N . TRP A 1 86 ? 2.130 9.069 -4.095 1.00 93.38 86 TRP A N 1
ATOM 711 C CA . TRP A 1 86 ? 1.918 9.102 -2.645 1.00 93.38 86 TRP A CA 1
ATOM 712 C C . TRP A 1 86 ? 3.228 9.225 -1.851 1.00 93.38 86 TRP A C 1
ATOM 714 O O . TRP A 1 86 ? 3.218 9.136 -0.626 1.00 93.38 86 TRP A O 1
ATOM 724 N N . GLY A 1 87 ? 4.361 9.435 -2.530 1.00 90.25 87 GLY A N 1
ATOM 725 C CA . GLY A 1 87 ? 5.684 9.564 -1.914 1.00 90.25 87 GLY A CA 1
ATOM 726 C C . GLY A 1 87 ? 6.478 8.259 -1.803 1.00 90.25 87 GLY A C 1
ATOM 727 O O . GLY A 1 87 ? 7.503 8.234 -1.127 1.00 90.25 87 GLY A O 1
ATOM 728 N N . GLY A 1 88 ? 6.043 7.174 -2.452 1.00 92.50 88 GLY A N 1
ATOM 729 C CA . GLY A 1 88 ? 6.782 5.910 -2.459 1.00 92.50 88 GLY A CA 1
ATOM 730 C C . GLY A 1 88 ? 8.133 5.997 -3.180 1.00 92.50 88 GLY A C 1
ATOM 731 O O . GLY A 1 88 ? 8.251 6.631 -4.233 1.00 92.50 88 GLY A O 1
ATOM 732 N N . SER A 1 89 ? 9.157 5.331 -2.634 1.00 93.19 89 SER A N 1
ATOM 733 C CA . SER A 1 89 ? 10.505 5.309 -3.215 1.00 93.19 89 SER A CA 1
ATOM 734 C C . SER A 1 89 ? 10.630 4.322 -4.383 1.00 93.19 89 SER A C 1
ATOM 736 O O . SER A 1 89 ? 9.753 3.495 -4.628 1.00 93.19 89 SER A O 1
ATOM 738 N N . ASN A 1 90 ? 11.735 4.397 -5.126 1.00 92.50 90 ASN A N 1
ATOM 739 C CA . ASN A 1 90 ? 12.096 3.408 -6.150 1.00 92.50 90 ASN A CA 1
ATOM 740 C C . ASN A 1 90 ? 12.964 2.267 -5.581 1.00 92.50 90 ASN A C 1
ATOM 742 O O . ASN A 1 90 ? 13.499 1.479 -6.363 1.00 92.50 90 ASN A O 1
ATOM 746 N N . ASP A 1 91 ? 13.145 2.198 -4.263 1.00 94.75 91 ASP A N 1
ATOM 747 C CA . ASP A 1 91 ? 13.979 1.175 -3.634 1.00 94.75 91 ASP A CA 1
ATOM 748 C C . ASP A 1 91 ? 13.300 -0.192 -3.721 1.00 94.75 91 ASP A C 1
ATOM 750 O O . ASP A 1 91 ? 12.074 -0.289 -3.814 1.00 94.75 91 ASP A O 1
ATOM 754 N N . ASP A 1 92 ? 14.094 -1.261 -3.708 1.00 96.25 92 ASP A N 1
ATOM 755 C CA . ASP A 1 92 ? 13.591 -2.619 -3.925 1.00 96.25 92 ASP A CA 1
ATOM 756 C C . ASP A 1 92 ? 12.544 -3.023 -2.866 1.00 96.25 92 ASP A C 1
ATOM 758 O O . ASP A 1 92 ? 11.631 -3.800 -3.154 1.00 96.25 92 ASP A O 1
ATOM 762 N N . GLU A 1 93 ? 12.638 -2.470 -1.656 1.00 95.44 93 GLU A N 1
ATOM 763 C CA . GLU A 1 93 ? 11.706 -2.646 -0.541 1.00 95.44 93 GLU A CA 1
ATOM 764 C C . GLU A 1 93 ? 10.309 -2.100 -0.846 1.00 95.44 93 GLU A C 1
ATOM 766 O O . GLU A 1 93 ? 9.330 -2.648 -0.347 1.00 95.44 93 GLU A O 1
ATOM 771 N N . ASN A 1 94 ? 10.204 -1.062 -1.683 1.00 96.75 94 ASN A N 1
ATOM 772 C CA . ASN A 1 94 ? 8.931 -0.511 -2.141 1.00 96.75 94 ASN A CA 1
ATOM 773 C C . ASN A 1 94 ? 8.485 -1.113 -3.482 1.00 96.75 94 ASN A C 1
ATOM 775 O O . ASN A 1 94 ? 7.530 -0.629 -4.077 1.00 96.75 94 ASN A O 1
ATOM 779 N N . LEU A 1 95 ? 9.150 -2.151 -3.989 1.00 97.81 95 LEU A N 1
ATOM 780 C CA . LEU A 1 95 ? 8.757 -2.832 -5.219 1.00 97.81 95 LEU A CA 1
ATOM 781 C C . LEU A 1 95 ? 8.260 -4.242 -4.923 1.00 97.81 95 LEU A C 1
ATOM 783 O O . LEU A 1 95 ? 8.794 -4.948 -4.068 1.00 97.81 95 LEU A O 1
ATOM 787 N N . TRP A 1 96 ? 7.267 -4.693 -5.682 1.00 97.81 96 TRP A N 1
ATOM 788 C CA . TRP A 1 96 ? 6.740 -6.055 -5.606 1.00 97.81 96 TRP A CA 1
ATOM 789 C C . TRP A 1 96 ? 6.226 -6.561 -6.947 1.00 97.81 96 TRP A C 1
ATOM 791 O O . TRP A 1 96 ? 5.891 -5.795 -7.851 1.00 97.81 96 TRP A O 1
ATOM 801 N N . THR A 1 97 ? 6.160 -7.881 -7.067 1.00 98.62 97 THR A N 1
ATOM 802 C CA . THR A 1 97 ? 5.602 -8.573 -8.224 1.00 98.62 97 THR A CA 1
ATOM 803 C C . THR A 1 97 ? 4.100 -8.779 -8.053 1.00 98.62 97 THR A C 1
ATOM 805 O O . THR A 1 97 ? 3.654 -9.417 -7.099 1.00 98.62 97 THR A O 1
ATOM 808 N N . LEU A 1 98 ? 3.301 -8.309 -9.009 1.00 98.44 98 LEU A N 1
ATOM 809 C CA . LEU A 1 98 ? 1.857 -8.533 -9.082 1.00 98.44 98 LEU A CA 1
ATOM 810 C C . LEU A 1 98 ? 1.476 -9.216 -10.398 1.00 98.44 98 LEU A C 1
ATOM 812 O O . LEU A 1 98 ? 2.137 -9.012 -11.411 1.00 98.44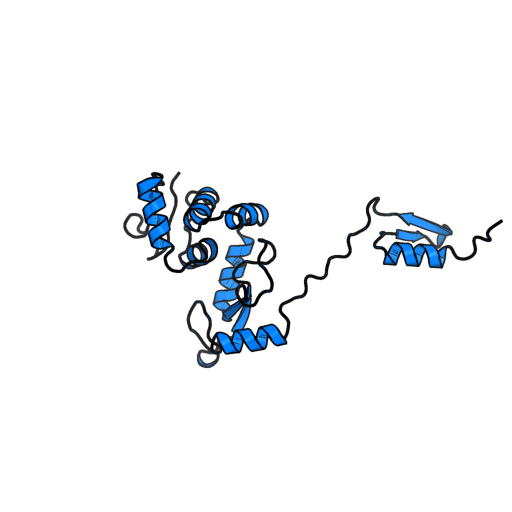 98 LEU A O 1
ATOM 816 N N . CYS A 1 99 ? 0.400 -10.009 -10.405 1.00 98.62 99 CYS A N 1
ATOM 817 C CA . CYS A 1 99 ? -0.250 -10.370 -11.664 1.00 98.62 99 CYS A CA 1
ATOM 818 C C . CYS A 1 99 ? -1.049 -9.182 -12.211 1.00 98.62 99 CYS A C 1
ATOM 820 O O . CYS A 1 99 ? -1.385 -8.262 -11.461 1.00 98.62 99 CYS A O 1
ATOM 822 N N . GLU A 1 100 ? -1.363 -9.207 -13.504 1.00 97.88 100 GLU A N 1
ATOM 823 C CA . GLU A 1 100 ? -2.095 -8.127 -14.171 1.00 97.88 100 GLU A CA 1
ATOM 824 C C . GLU A 1 100 ? -3.442 -7.804 -13.505 1.00 97.88 100 GLU A C 1
ATOM 826 O O . GLU A 1 100 ? -3.712 -6.627 -13.277 1.00 97.88 100 GLU A O 1
ATOM 831 N N . ASP A 1 101 ? -4.205 -8.811 -13.063 1.00 97.69 101 ASP A N 1
ATOM 832 C CA . ASP A 1 101 ? -5.474 -8.623 -12.339 1.00 97.69 101 ASP A CA 1
ATOM 833 C C . ASP A 1 101 ? -5.282 -7.869 -11.014 1.00 97.69 101 ASP A C 1
ATOM 835 O O . ASP A 1 101 ? -5.967 -6.891 -10.712 1.00 97.69 101 ASP A O 1
ATOM 839 N N . CYS A 1 102 ? -4.321 -8.318 -10.199 1.00 97.38 102 CYS A N 1
ATOM 840 C CA . CYS A 1 102 ? -4.026 -7.707 -8.905 1.00 97.38 102 CYS A CA 1
ATOM 841 C C . CYS A 1 102 ? -3.475 -6.289 -9.057 1.00 97.38 102 CYS A C 1
ATOM 843 O O . CYS A 1 102 ? -3.792 -5.426 -8.238 1.00 97.38 102 CYS A O 1
ATOM 845 N N . ASN A 1 103 ? -2.658 -6.062 -10.086 1.00 97.62 103 ASN A N 1
ATOM 846 C CA . ASN A 1 103 ? -2.113 -4.756 -10.426 1.00 97.62 103 ASN A CA 1
ATOM 847 C C . ASN A 1 103 ? -3.209 -3.803 -10.922 1.00 97.62 103 ASN A C 1
ATOM 849 O O . ASN A 1 103 ? -3.260 -2.661 -10.481 1.00 97.62 103 ASN A O 1
ATOM 853 N N . LEU A 1 104 ? -4.120 -4.270 -11.780 1.00 96.25 104 LEU A N 1
ATOM 854 C CA . LEU A 1 104 ? -5.268 -3.486 -12.234 1.00 96.25 104 LEU A CA 1
ATOM 855 C C . LEU A 1 104 ? -6.160 -3.084 -11.055 1.00 96.25 104 LEU A C 1
ATOM 857 O O . LEU A 1 104 ? -6.486 -1.910 -10.904 1.00 96.25 104 LEU A O 1
ATOM 861 N N . GLY A 1 105 ? -6.496 -4.039 -10.183 1.00 95.06 105 GLY A N 1
ATOM 862 C CA . GLY A 1 105 ? -7.304 -3.768 -8.995 1.00 95.06 105 GLY A CA 1
ATOM 863 C C . GLY A 1 105 ? -6.636 -2.793 -8.021 1.00 95.06 105 GLY A C 1
ATOM 864 O O . GLY A 1 105 ? -7.322 -1.984 -7.404 1.00 95.06 105 GLY A O 1
ATOM 865 N N . LYS A 1 106 ? -5.303 -2.843 -7.895 1.00 95.19 106 LYS A N 1
ATOM 866 C CA . LYS A 1 106 ? -4.533 -1.875 -7.105 1.00 95.19 106 LYS A CA 1
ATOM 867 C C . LYS A 1 106 ? -4.590 -0.476 -7.729 1.00 95.19 106 LYS A C 1
ATOM 869 O O . LYS A 1 106 ? -4.909 0.472 -7.028 1.00 95.19 106 LYS A O 1
ATOM 874 N N . LYS A 1 107 ? -4.385 -0.354 -9.043 1.00 95.00 107 LYS A N 1
ATOM 875 C CA . LYS A 1 107 ? -4.450 0.932 -9.757 1.00 95.00 107 LYS A CA 1
ATOM 876 C C . LYS A 1 107 ? -5.826 1.592 -9.709 1.00 95.00 107 LYS A C 1
ATOM 878 O O . LYS A 1 107 ? -5.896 2.806 -9.585 1.00 95.00 107 LYS A O 1
ATOM 883 N N . ALA A 1 108 ? -6.898 0.803 -9.790 1.00 93.88 108 ALA A N 1
ATOM 884 C CA . ALA A 1 108 ? -8.257 1.318 -9.630 1.00 93.88 108 ALA A CA 1
ATOM 885 C C . ALA A 1 108 ? -8.469 1.906 -8.225 1.00 93.88 108 ALA A C 1
ATOM 887 O O . ALA A 1 108 ? -8.981 3.009 -8.083 1.00 93.88 108 ALA A O 1
ATOM 888 N N . TRP A 1 109 ? -7.994 1.211 -7.185 1.00 93.25 109 TRP A N 1
ATOM 889 C CA . TRP A 1 109 ? -8.005 1.760 -5.829 1.00 93.25 109 TRP A CA 1
ATOM 890 C C . TRP A 1 109 ? -7.174 3.044 -5.721 1.00 93.25 109 TRP A C 1
ATOM 892 O O . TRP A 1 109 ? -7.629 4.013 -5.125 1.00 93.25 109 TRP A O 1
ATOM 902 N N . GLU A 1 110 ? -5.981 3.081 -6.318 1.00 93.06 110 GLU A N 1
ATOM 903 C CA . GLU A 1 110 ? -5.124 4.269 -6.287 1.00 93.06 110 GLU A CA 1
ATOM 904 C C . GLU A 1 110 ? -5.778 5.497 -6.912 1.00 93.06 110 GLU A C 1
ATOM 906 O O . GLU A 1 110 ? -5.663 6.587 -6.357 1.00 93.06 110 GLU A O 1
ATOM 911 N N . SER A 1 111 ? -6.469 5.328 -8.044 1.00 91.12 111 SER A N 1
ATOM 912 C CA . SER A 1 111 ? -7.156 6.431 -8.720 1.00 91.12 111 SER A CA 1
ATOM 913 C C . SER A 1 111 ? -8.328 6.991 -7.922 1.00 91.12 111 SER A C 1
ATOM 915 O O . SER A 1 111 ? -8.681 8.154 -8.102 1.00 91.12 111 SER A O 1
ATOM 917 N N . ASP A 1 112 ? -8.904 6.189 -7.028 1.00 89.56 112 A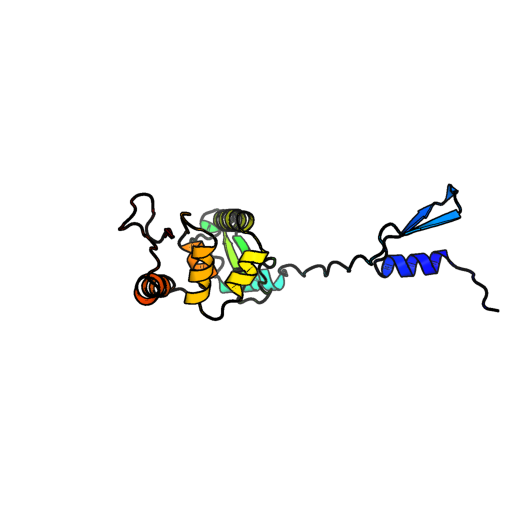SP A N 1
ATOM 918 C CA . ASP A 1 112 ? -10.024 6.595 -6.183 1.00 89.56 112 ASP A CA 1
ATOM 919 C C . ASP A 1 112 ? -9.565 7.359 -4.933 1.00 89.56 112 ASP A C 1
ATOM 921 O O . ASP A 1 112 ? -10.405 7.770 -4.125 1.00 89.56 112 ASP A O 1
ATOM 925 N N . VAL A 1 113 ? -8.253 7.502 -4.698 1.00 88.56 113 VAL A N 1
ATOM 926 C CA . VAL A 1 113 ? -7.707 8.196 -3.524 1.00 88.56 113 VAL A CA 1
ATOM 927 C C . VAL A 1 113 ? -6.977 9.468 -3.930 1.00 88.56 113 VAL A C 1
ATOM 929 O O . VAL A 1 113 ? -6.090 9.450 -4.780 1.00 88.56 113 VAL A O 1
ATOM 932 N N . ASP A 1 114 ? -7.291 10.571 -3.250 1.00 92.25 114 ASP A N 1
ATOM 933 C CA . ASP A 1 114 ? -6.512 11.796 -3.384 1.00 92.25 114 ASP A CA 1
ATOM 934 C C . ASP A 1 114 ? -5.062 11.580 -2.913 1.00 92.25 114 ASP A C 1
ATOM 936 O O . ASP A 1 114 ? -4.796 11.104 -1.803 1.00 92.25 114 ASP A O 1
ATOM 940 N N . ALA A 1 115 ? -4.112 11.932 -3.780 1.00 91.81 115 ALA A N 1
ATOM 941 C CA . ALA A 1 115 ? -2.698 11.686 -3.541 1.00 91.81 115 ALA A CA 1
ATOM 942 C C . ALA A 1 115 ? -2.126 12.547 -2.403 1.00 91.81 115 ALA A C 1
ATOM 944 O O . ALA A 1 115 ? -1.235 12.086 -1.693 1.00 91.81 115 ALA A O 1
ATOM 945 N N . GLU A 1 116 ? -2.620 13.774 -2.204 1.00 91.81 116 GLU A N 1
ATOM 946 C CA . GLU A 1 116 ? -2.155 14.651 -1.121 1.00 91.81 116 GLU A CA 1
ATOM 947 C C . GLU A 1 116 ? -2.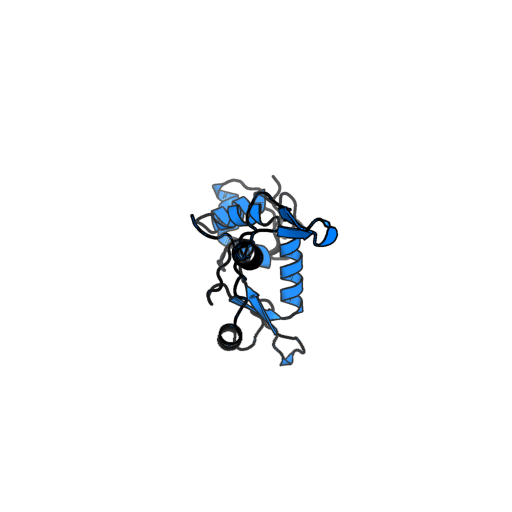634 14.148 0.244 1.00 91.81 116 GLU A C 1
ATOM 949 O O . GLU A 1 116 ? -1.852 14.052 1.195 1.00 91.81 116 GLU A O 1
ATOM 954 N N . ALA A 1 117 ? -3.894 13.722 0.325 1.00 94.12 117 ALA A N 1
ATOM 955 C CA . ALA A 1 117 ? -4.426 13.068 1.509 1.00 94.12 117 ALA A CA 1
ATOM 956 C C . ALA A 1 117 ? -3.623 11.803 1.851 1.00 94.12 117 ALA A C 1
ATOM 958 O O . ALA A 1 117 ? -3.238 11.602 3.005 1.00 94.12 117 ALA A O 1
ATOM 959 N N . MET A 1 118 ? -3.279 10.986 0.848 1.00 96.12 118 MET A N 1
ATOM 960 C CA . MET A 1 118 ? -2.449 9.799 1.070 1.00 96.12 118 MET A CA 1
ATOM 961 C C . MET A 1 118 ? -1.025 10.116 1.508 1.00 96.12 118 MET A C 1
ATOM 963 O O . MET A 1 118 ? -0.496 9.400 2.358 1.00 96.12 118 MET A O 1
ATOM 967 N N . ARG A 1 119 ? -0.410 11.195 1.010 1.00 95.12 119 ARG A N 1
ATOM 968 C CA . ARG A 1 119 ? 0.891 11.656 1.522 1.00 95.12 119 ARG A CA 1
ATOM 969 C C . ARG A 1 119 ? 0.817 11.967 3.018 1.00 95.12 119 ARG A C 1
ATOM 971 O O . ARG A 1 119 ? 1.697 11.555 3.769 1.00 95.12 119 ARG A O 1
ATOM 978 N N . THR A 1 120 ? -0.263 12.607 3.465 1.00 95.69 120 THR A N 1
ATOM 979 C CA . THR A 1 120 ? -0.482 12.926 4.887 1.00 95.69 120 THR A CA 1
ATOM 980 C C . THR A 1 120 ? -0.701 11.669 5.735 1.00 95.69 120 THR A C 1
ATOM 982 O O . THR A 1 120 ? -0.149 11.555 6.834 1.00 95.69 120 THR A O 1
ATOM 985 N N . VAL A 1 121 ? -1.463 10.699 5.215 1.00 97.31 121 VAL A N 1
ATOM 986 C CA . VAL A 1 121 ? -1.647 9.385 5.849 1.00 97.31 121 VAL A CA 1
ATOM 987 C C . VAL A 1 121 ? -0.305 8.670 5.983 1.00 97.31 121 VAL A C 1
ATOM 989 O O . VAL A 1 121 ? 0.048 8.239 7.074 1.00 97.31 121 VAL A O 1
ATOM 992 N N . LEU A 1 122 ? 0.470 8.549 4.906 1.00 96.19 122 LEU A N 1
ATOM 993 C CA . LEU A 1 122 ? 1.707 7.762 4.898 1.00 96.19 122 LEU A CA 1
ATOM 994 C C . LEU A 1 122 ? 2.865 8.432 5.645 1.00 96.19 122 LEU A C 1
ATOM 996 O O . LEU A 1 122 ? 3.772 7.733 6.093 1.00 96.19 122 LEU A O 1
ATOM 1000 N N . ALA A 1 123 ? 2.805 9.749 5.856 1.00 94.81 123 ALA A N 1
ATOM 1001 C CA . ALA A 1 123 ? 3.748 10.480 6.700 1.00 94.81 123 ALA A CA 1
ATOM 1002 C C . ALA A 1 123 ? 3.627 10.140 8.199 1.00 94.81 123 ALA A C 1
ATOM 1004 O O . ALA A 1 123 ? 4.521 10.478 8.977 1.00 94.81 123 ALA A O 1
ATOM 1005 N N . GLN A 1 124 ? 2.549 9.474 8.638 1.00 96.44 124 GLN A N 1
ATOM 1006 C CA . GLN A 1 124 ? 2.404 9.096 10.043 1.00 96.44 124 GLN A CA 1
ATOM 1007 C C . GLN A 1 124 ? 3.438 8.037 10.454 1.00 96.44 124 GLN A C 1
ATOM 1009 O O . GLN A 1 124 ? 3.640 7.022 9.780 1.00 96.44 124 GLN A O 1
ATOM 1014 N N . VAL A 1 125 ? 4.034 8.240 11.633 1.00 93.06 125 VAL A N 1
ATOM 1015 C CA . VAL A 1 125 ? 5.143 7.423 12.154 1.00 93.06 125 VAL A CA 1
ATOM 1016 C C . VAL A 1 125 ? 4.739 5.962 12.377 1.00 93.06 125 VAL A C 1
ATOM 1018 O O . VAL A 1 125 ? 5.478 5.044 12.022 1.00 93.06 125 VAL A O 1
ATOM 1021 N N . SER A 1 126 ? 3.556 5.717 12.948 1.00 96.56 126 SER A N 1
ATOM 1022 C CA . SER A 1 126 ? 3.129 4.372 13.345 1.00 96.56 126 SER A CA 1
ATOM 1023 C C . SER A 1 126 ? 2.045 3.803 12.433 1.00 96.56 126 SER A C 1
ATOM 1025 O O . SER A 1 126 ? 1.194 4.527 11.920 1.00 96.56 126 SER A O 1
ATOM 1027 N N . ALA A 1 127 ? 2.020 2.474 12.290 1.00 97.00 127 ALA A N 1
ATOM 1028 C CA . ALA A 1 127 ? 0.967 1.779 11.548 1.00 97.00 127 ALA A CA 1
ATOM 1029 C C . ALA A 1 127 ? -0.437 2.069 12.115 1.00 97.00 127 ALA A C 1
ATOM 1031 O O . ALA A 1 127 ? -1.381 2.244 11.350 1.00 97.00 127 ALA A O 1
ATOM 1032 N N . LYS A 1 128 ? -0.568 2.180 13.448 1.00 97.69 128 LYS A N 1
ATOM 1033 C CA . LYS A 1 128 ? -1.824 2.566 14.116 1.00 97.69 128 LYS A CA 1
ATOM 1034 C C . LYS A 1 128 ? -2.278 3.961 13.672 1.00 97.69 128 LYS A C 1
ATOM 1036 O O . LYS A 1 128 ? -3.430 4.127 13.286 1.00 97.69 128 LYS A O 1
ATOM 1041 N N . ALA A 1 129 ? -1.367 4.937 13.661 1.00 97.81 129 ALA A N 1
ATOM 1042 C CA . ALA A 1 129 ? -1.670 6.299 13.230 1.00 97.81 129 ALA A CA 1
ATOM 1043 C C . ALA A 1 129 ? -2.014 6.376 11.733 1.00 97.81 129 ALA A C 1
ATOM 1045 O O . ALA A 1 129 ? -2.988 7.033 11.384 1.00 97.81 129 ALA A O 1
ATOM 1046 N N . ARG A 1 130 ? -1.288 5.653 10.865 1.00 98.19 130 ARG A N 1
ATOM 1047 C CA . ARG A 1 130 ? -1.624 5.560 9.431 1.00 98.19 130 ARG A CA 1
ATOM 1048 C C . ARG A 1 130 ? -3.042 5.037 9.221 1.00 98.19 130 ARG A C 1
ATOM 1050 O O . ARG A 1 130 ? -3.827 5.651 8.509 1.00 98.19 130 ARG A O 1
ATOM 1057 N N . LEU A 1 131 ? -3.393 3.933 9.882 1.00 98.00 131 LEU A N 1
ATOM 1058 C CA . LEU A 1 131 ? -4.731 3.349 9.782 1.00 98.00 131 LEU A CA 1
ATOM 1059 C C . LEU A 1 131 ? -5.813 4.297 10.303 1.00 98.00 131 LEU A C 1
ATOM 1061 O O . LEU A 1 131 ? -6.837 4.449 9.647 1.00 98.00 131 LEU A O 1
ATOM 1065 N N . ARG A 1 132 ? -5.579 4.971 11.434 1.00 98.00 132 ARG A N 1
ATOM 1066 C CA . ARG A 1 132 ? -6.505 5.972 11.982 1.00 98.00 132 ARG A CA 1
ATOM 1067 C C . ARG A 1 132 ? -6.826 7.074 10.980 1.00 98.00 132 ARG A C 1
ATOM 1069 O O . ARG A 1 132 ? -8.000 7.346 10.742 1.00 98.00 132 ARG A O 1
ATOM 1076 N N . GLU A 1 133 ? -5.798 7.694 10.403 1.00 97.88 133 GLU A N 1
ATOM 1077 C CA . GLU A 1 133 ? -5.983 8.754 9.406 1.00 97.88 133 GLU A CA 1
ATOM 1078 C C . GLU A 1 133 ? -6.674 8.219 8.150 1.00 97.88 133 GLU A C 1
ATOM 1080 O O . GLU A 1 133 ? -7.575 8.860 7.619 1.00 97.88 133 GLU A O 1
ATOM 1085 N N . TYR A 1 134 ? -6.332 7.005 7.716 1.00 97.50 134 TYR A N 1
ATOM 1086 C CA . TYR A 1 134 ? -6.953 6.395 6.544 1.00 97.50 134 TYR A CA 1
ATOM 1087 C C . TYR A 1 134 ? -8.442 6.065 6.745 1.00 97.50 134 TYR A C 1
ATOM 1089 O O . TYR A 1 134 ? -9.250 6.326 5.857 1.00 97.50 134 TYR A O 1
ATOM 1097 N N . PHE A 1 135 ? -8.837 5.563 7.921 1.00 97.56 135 PHE A N 1
ATOM 1098 C CA . PHE A 1 135 ? -10.253 5.364 8.256 1.00 97.56 135 PHE A CA 1
ATOM 1099 C C . PHE A 1 135 ? -11.016 6.693 8.293 1.00 97.56 135 PHE A C 1
ATOM 1101 O O . PHE A 1 135 ? -12.115 6.779 7.748 1.00 97.56 135 PHE A O 1
ATOM 1108 N N . LYS A 1 136 ? -10.428 7.742 8.884 1.00 96.56 136 LYS A N 1
ATOM 1109 C CA . LYS A 1 136 ? -11.023 9.090 8.920 1.00 96.56 136 LYS A CA 1
ATOM 1110 C C . LYS A 1 136 ? -11.155 9.719 7.534 1.00 96.56 136 LYS A C 1
ATOM 1112 O O . LYS A 1 136 ? -12.115 10.441 7.295 1.00 96.56 136 LYS A O 1
ATOM 1117 N N . LEU A 1 137 ? -10.227 9.423 6.625 1.00 95.69 137 LEU A N 1
ATOM 1118 C CA . LEU A 1 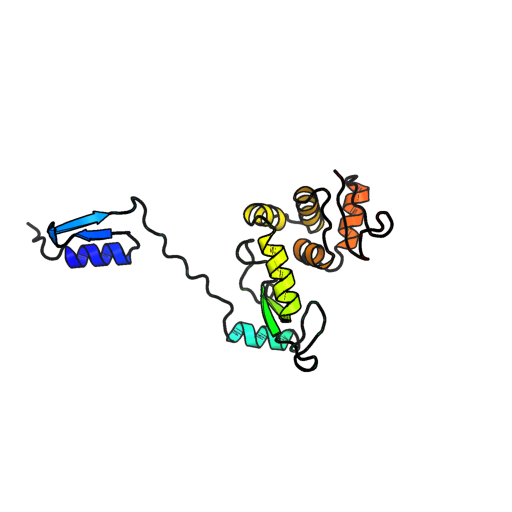137 ? -10.275 9.864 5.230 1.00 95.69 137 LEU A CA 1
ATOM 1119 C C . LEU A 1 137 ? -11.427 9.209 4.447 1.00 95.69 137 LEU A C 1
ATOM 1121 O O . LEU A 1 137 ? -11.911 9.781 3.473 1.00 95.69 137 LEU A O 1
ATOM 1125 N N . ARG A 1 138 ? -11.869 8.013 4.855 1.00 95.00 138 ARG A N 1
ATOM 1126 C CA . ARG A 1 138 ? -12.883 7.214 4.150 1.00 95.00 138 ARG A CA 1
ATOM 1127 C C . ARG A 1 138 ? -14.015 6.753 5.080 1.00 95.00 138 ARG A C 1
ATOM 1129 O O . ARG A 1 138 ? -14.223 5.547 5.247 1.00 95.00 138 ARG A O 1
ATOM 1136 N N . PRO A 1 139 ? -14.773 7.687 5.680 1.00 96.38 139 PRO A N 1
ATOM 1137 C CA . PRO A 1 139 ? -15.871 7.331 6.567 1.00 96.38 139 PRO A CA 1
ATOM 1138 C C . PRO A 1 139 ? -16.951 6.554 5.806 1.00 96.38 139 PRO A C 1
ATOM 1140 O O . PRO A 1 139 ? -17.273 6.863 4.660 1.00 96.38 139 PRO A O 1
ATOM 1143 N N . SER A 1 140 ? -17.521 5.546 6.460 1.00 95.88 140 SER A N 1
ATOM 1144 C CA . SER A 1 140 ? -18.573 4.647 5.959 1.00 95.88 140 SER A CA 1
ATOM 1145 C C . SER A 1 140 ? -18.234 3.834 4.701 1.00 95.88 140 SER A C 1
ATOM 1147 O O . SER A 1 140 ? -19.084 3.097 4.206 1.00 95.88 140 SER A O 1
ATOM 1149 N N . GLN A 1 141 ? -17.003 3.900 4.190 1.00 95.25 141 GLN A N 1
ATOM 1150 C CA . GLN A 1 141 ? -16.575 3.096 3.045 1.00 95.25 141 GLN A CA 1
ATOM 1151 C C . GLN A 1 141 ? -16.063 1.724 3.492 1.00 95.25 141 GLN A C 1
ATOM 1153 O O . GLN A 1 141 ? -15.515 1.571 4.585 1.00 95.25 141 GLN A O 1
ATOM 1158 N N . VAL A 1 142 ? -16.221 0.724 2.623 1.00 96.00 142 VAL A N 1
ATOM 1159 C CA . VAL A 1 142 ? -15.610 -0.599 2.805 1.00 96.00 142 VAL A CA 1
ATOM 1160 C C . VAL A 1 142 ? -14.131 -0.502 2.453 1.00 96.00 142 VAL A C 1
ATOM 1162 O O . VAL A 1 142 ? -13.786 -0.239 1.303 1.00 96.00 142 VAL A O 1
ATOM 1165 N N . LEU A 1 143 ? -13.263 -0.718 3.437 1.00 95.69 143 LEU A N 1
ATOM 1166 C CA . LEU A 1 143 ? -11.816 -0.739 3.262 1.00 95.69 143 LEU A CA 1
ATOM 1167 C C . LEU A 1 143 ? -11.343 -2.180 3.208 1.00 95.69 143 LEU A C 1
ATOM 1169 O O . LEU A 1 143 ? -11.515 -2.946 4.163 1.00 95.69 143 LEU A O 1
ATOM 1173 N N . ARG A 1 144 ? -10.751 -2.544 2.070 1.00 94.19 144 ARG A N 1
ATOM 1174 C CA . ARG A 1 144 ? -10.371 -3.930 1.814 1.00 94.19 144 ARG A CA 1
ATOM 1175 C C . ARG A 1 144 ? -9.117 -4.301 2.583 1.00 94.19 144 ARG A C 1
ATOM 1177 O O . ARG A 1 144 ? -8.195 -3.491 2.717 1.00 94.19 144 ARG A O 1
ATOM 1184 N N . LYS A 1 145 ? -9.029 -5.566 2.993 1.00 92.75 145 LYS A N 1
ATOM 1185 C CA . LYS A 1 145 ? -7.839 -6.143 3.647 1.00 92.75 145 LYS A CA 1
ATOM 1186 C C . LYS A 1 145 ? -6.522 -5.733 2.973 1.00 92.75 145 LYS A C 1
ATOM 1188 O O . LYS A 1 145 ? -5.554 -5.403 3.656 1.00 92.75 145 LYS A O 1
ATOM 1193 N N . GLU A 1 146 ? -6.458 -5.776 1.640 1.00 90.88 146 GLU A N 1
ATOM 1194 C CA . GLU A 1 146 ? -5.195 -5.534 0.933 1.00 90.88 146 GLU A CA 1
ATOM 1195 C C . GLU A 1 146 ? -4.793 -4.060 0.944 1.00 90.88 146 GLU A C 1
ATOM 1197 O O . GLU A 1 146 ? -3.607 -3.755 1.010 1.00 90.88 146 GLU A O 1
ATOM 1202 N N . GLU A 1 147 ? -5.766 -3.152 0.944 1.00 93.88 147 GLU A N 1
ATOM 1203 C CA . GLU A 1 147 ? -5.534 -1.711 1.062 1.00 93.88 147 GLU A CA 1
ATOM 1204 C C . GLU A 1 147 ? -5.012 -1.390 2.466 1.00 93.88 147 GLU A C 1
ATOM 1206 O O . GLU A 1 147 ? -3.989 -0.725 2.622 1.00 93.88 147 GLU A O 1
ATOM 1211 N N . LEU A 1 148 ? -5.659 -1.949 3.494 1.00 95.88 148 LEU A N 1
ATOM 1212 C CA . LEU A 1 148 ? -5.269 -1.770 4.893 1.00 95.88 148 LEU A CA 1
ATOM 1213 C C . LEU A 1 148 ? -3.866 -2.311 5.171 1.00 95.88 148 LEU A C 1
ATOM 1215 O O . LEU A 1 148 ? -3.101 -1.681 5.900 1.00 95.88 148 LEU A O 1
ATOM 1219 N N . GLN A 1 149 ? -3.498 -3.440 4.564 1.00 94.62 149 GLN A N 1
ATOM 1220 C CA . GLN A 1 149 ? -2.151 -3.991 4.683 1.00 94.62 149 GLN A CA 1
ATOM 1221 C C . GLN A 1 149 ? -1.094 -3.064 4.062 1.00 94.62 149 GLN A C 1
ATOM 1223 O O . GLN A 1 149 ? -0.039 -2.862 4.666 1.00 94.62 149 GLN A O 1
ATOM 1228 N N . ILE A 1 150 ? -1.377 -2.475 2.892 1.00 95.31 150 ILE A N 1
ATOM 1229 C CA . ILE A 1 150 ? -0.481 -1.509 2.235 1.00 95.31 150 ILE A CA 1
ATOM 1230 C C . ILE A 1 150 ? -0.331 -0.251 3.098 1.00 95.31 150 ILE A C 1
ATOM 1232 O O . ILE A 1 150 ? 0.790 0.152 3.400 1.00 95.31 150 ILE A O 1
ATOM 1236 N N . VAL A 1 151 ? -1.442 0.332 3.555 1.00 97.00 151 VAL A N 1
ATOM 1237 C CA . VAL A 1 151 ? -1.445 1.553 4.381 1.00 97.00 151 VAL A CA 1
ATOM 1238 C C . VAL A 1 151 ? -0.749 1.330 5.726 1.00 97.00 151 VAL A C 1
ATOM 1240 O O . VAL A 1 151 ? 0.038 2.163 6.183 1.00 97.00 151 VAL A O 1
ATOM 1243 N N . ALA A 1 152 ? -0.997 0.192 6.375 1.00 96.75 152 ALA A N 1
ATOM 1244 C CA . ALA A 1 152 ? -0.338 -0.146 7.630 1.00 96.75 152 ALA A CA 1
ATOM 1245 C C . ALA A 1 152 ? 1.161 -0.411 7.438 1.00 96.75 152 ALA A C 1
ATOM 1247 O O . ALA A 1 152 ? 1.946 -0.129 8.346 1.00 96.75 152 ALA A O 1
ATOM 1248 N N . GLY A 1 153 ? 1.569 -0.949 6.285 1.00 94.62 153 GLY A N 1
ATOM 1249 C CA . GLY A 1 153 ? 2.951 -1.343 6.003 1.00 94.62 153 GLY A CA 1
ATOM 1250 C C . GLY A 1 153 ? 3.439 -2.523 6.853 1.00 94.62 153 GLY A C 1
ATOM 1251 O O . GLY A 1 153 ? 4.641 -2.725 6.989 1.00 94.62 153 GLY A O 1
ATOM 1252 N N . ILE A 1 154 ? 2.522 -3.279 7.468 1.00 93.56 154 ILE A N 1
ATOM 1253 C CA . ILE A 1 154 ? 2.814 -4.429 8.335 1.00 93.56 154 ILE A CA 1
ATOM 1254 C C . ILE A 1 154 ? 1.784 -5.541 8.120 1.00 93.56 154 ILE A C 1
ATOM 1256 O O . ILE A 1 154 ? 0.639 -5.280 7.755 1.00 93.56 154 ILE A O 1
ATOM 1260 N N . ALA A 1 155 ? 2.172 -6.789 8.393 1.00 89.06 155 ALA A N 1
ATOM 1261 C CA . ALA A 1 155 ? 1.259 -7.931 8.308 1.00 89.06 155 ALA A CA 1
ATOM 1262 C C . ALA A 1 155 ? 0.193 -7.919 9.421 1.00 89.06 155 ALA A C 1
ATOM 1264 O O . ALA A 1 155 ? -0.973 -8.194 9.157 1.00 89.06 155 ALA A O 1
ATOM 1265 N N . ASP A 1 156 ? 0.568 -7.547 10.650 1.00 92.25 156 ASP A N 1
ATOM 1266 C CA . ASP A 1 156 ? -0.326 -7.543 11.822 1.00 92.25 156 ASP A CA 1
ATOM 1267 C C . ASP A 1 156 ? -1.127 -6.230 11.959 1.00 92.25 156 ASP A C 1
ATOM 1269 O O . ASP A 1 156 ? -1.182 -5.588 13.013 1.00 92.25 156 ASP A O 1
ATOM 1273 N N . TYR A 1 157 ? -1.742 -5.784 10.861 1.00 94.50 157 TYR A N 1
ATOM 1274 C CA . TYR A 1 157 ? -2.573 -4.575 10.860 1.00 94.50 157 TYR A CA 1
ATOM 1275 C C . TYR A 1 157 ? -3.871 -4.771 11.662 1.00 94.50 157 TYR A C 1
ATOM 1277 O O . TYR A 1 157 ? -4.364 -3.827 12.277 1.00 94.50 157 TYR A O 1
ATOM 1285 N N . GLN A 1 158 ? -4.396 -5.999 11.741 1.00 95.75 158 GLN A N 1
ATOM 1286 C CA . GLN A 1 158 ? -5.610 -6.315 12.503 1.00 95.75 158 GLN A CA 1
ATOM 1287 C C . GLN A 1 158 ? -5.445 -6.015 13.996 1.00 95.75 158 GLN A C 1
ATOM 1289 O O . GLN A 1 158 ? -6.379 -5.527 14.635 1.00 95.75 158 GLN A O 1
ATOM 1294 N N . ARG A 1 159 ? -4.251 -6.244 14.565 1.00 96.31 159 ARG A N 1
ATOM 1295 C CA . ARG A 1 159 ? -3.955 -5.837 15.943 1.00 96.31 159 ARG A CA 1
ATOM 1296 C C . ARG A 1 159 ? -4.041 -4.326 16.127 1.00 96.31 159 ARG A C 1
ATOM 1298 O O . ARG A 1 159 ? -4.603 -3.885 17.121 1.00 96.31 159 ARG A O 1
ATOM 1305 N N . ARG A 1 160 ? -3.543 -3.541 15.167 1.00 97.56 160 ARG A N 1
ATOM 1306 C CA . ARG A 1 160 ? -3.647 -2.073 15.213 1.00 97.56 160 ARG A CA 1
ATOM 1307 C C . ARG A 1 160 ? -5.103 -1.611 15.145 1.00 97.56 160 ARG A C 1
ATOM 1309 O O . ARG A 1 160 ? -5.473 -0.689 15.857 1.00 97.56 160 ARG A O 1
ATOM 1316 N N . ILE A 1 161 ? -5.942 -2.276 14.348 1.00 97.38 161 ILE A N 1
ATOM 1317 C CA . ILE A 1 161 ? -7.384 -1.981 14.287 1.00 97.38 161 ILE A CA 1
ATOM 1318 C C . ILE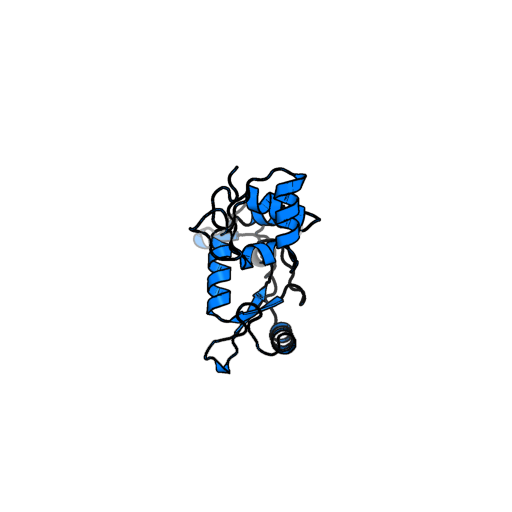 A 1 161 ? -8.061 -2.264 15.633 1.00 97.38 161 ILE A C 1
ATOM 1320 O O . ILE A 1 161 ? -8.856 -1.448 16.094 1.00 97.38 161 ILE A O 1
ATOM 1324 N N . ARG A 1 162 ? -7.726 -3.378 16.301 1.00 96.75 162 ARG A N 1
ATOM 1325 C CA . ARG A 1 162 ? -8.241 -3.664 17.654 1.00 96.75 162 ARG A CA 1
ATOM 1326 C C . ARG A 1 162 ? -7.873 -2.563 18.650 1.00 96.75 162 ARG A C 1
ATOM 1328 O O . ARG A 1 162 ? -8.739 -2.121 19.393 1.00 96.75 162 ARG A O 1
ATOM 1335 N N . GLU A 1 163 ? -6.636 -2.078 18.609 1.00 97.19 163 GLU A N 1
ATOM 1336 C CA . GLU A 1 163 ? -6.181 -0.958 19.445 1.00 97.19 163 GLU A CA 1
ATOM 1337 C C . GLU A 1 163 ? -6.914 0.355 19.120 1.00 97.19 163 GLU A C 1
ATOM 1339 O O . GLU A 1 163 ? -7.209 1.127 20.023 1.00 97.19 163 GLU A O 1
ATOM 1344 N N . LEU A 1 164 ? -7.253 0.629 17.854 1.00 97.75 164 LEU A N 1
ATOM 1345 C CA . LEU A 1 164 ? -8.072 1.800 17.496 1.00 97.75 164 LEU A CA 1
ATOM 1346 C C . LEU A 1 164 ? -9.496 1.710 18.061 1.00 97.75 164 LEU A C 1
ATOM 1348 O O . LEU A 1 164 ? -10.037 2.713 18.522 1.00 97.75 164 LEU A O 1
ATOM 1352 N N . ARG A 1 165 ? -10.094 0.511 18.060 1.00 97.12 165 ARG A N 1
ATOM 1353 C CA . ARG A 1 165 ? -11.406 0.275 18.682 1.00 97.12 165 ARG A CA 1
ATOM 1354 C C . ARG A 1 165 ? -11.346 0.464 20.203 1.00 97.12 165 ARG A C 1
ATOM 1356 O O . ARG A 1 165 ? -12.215 1.115 20.766 1.00 97.12 165 ARG A O 1
ATOM 1363 N N . GLN A 1 166 ? -10.342 -0.126 20.854 1.00 96.44 166 GLN A N 1
ATOM 1364 C CA . GLN A 1 166 ? -10.249 -0.202 22.317 1.00 96.44 166 GLN A CA 1
ATOM 1365 C C . GLN A 1 166 ? -9.729 1.088 22.954 1.00 96.44 166 GLN A C 1
ATOM 1367 O O . GLN A 1 166 ? -10.322 1.572 23.913 1.00 96.44 166 GLN A O 1
ATOM 1372 N N . ASP A 1 167 ? -8.643 1.644 22.420 1.00 95.62 167 ASP A N 1
ATOM 1373 C CA . ASP A 1 167 ? -7.946 2.765 23.054 1.00 95.62 167 ASP A CA 1
ATOM 1374 C C . ASP A 1 167 ? -8.525 4.115 22.619 1.00 95.62 167 ASP A C 1
ATOM 1376 O O . ASP A 1 167 ? -8.491 5.080 23.375 1.00 95.62 167 ASP A O 1
ATOM 1380 N N . GLU A 1 168 ? -9.010 4.200 21.377 1.00 94.75 168 GLU A N 1
ATOM 1381 C CA . GLU A 1 168 ? -9.472 5.455 20.766 1.00 94.75 168 GLU A CA 1
ATOM 1382 C C . GLU A 1 168 ? -10.986 5.481 20.518 1.00 94.75 168 GLU A C 1
ATOM 1384 O O . GLU A 1 168 ? -11.509 6.468 20.004 1.00 94.75 168 GLU A O 1
ATOM 1389 N N . GLY A 1 169 ? -11.700 4.405 20.867 1.00 96.06 169 GLY A N 1
ATOM 1390 C CA . GLY A 1 169 ? -13.157 4.326 20.751 1.00 96.06 169 GLY A CA 1
ATOM 1391 C C . GLY A 1 169 ? -13.684 4.378 19.315 1.00 96.06 169 GLY A C 1
ATOM 1392 O O . GLY A 1 169 ? -14.866 4.648 19.110 1.00 96.06 169 GLY A O 1
ATOM 1393 N N . MET A 1 170 ? -12.840 4.142 18.303 1.00 97.56 170 MET A N 1
ATOM 1394 C CA . MET A 1 170 ? -13.274 4.210 16.909 1.00 97.56 170 MET A CA 1
ATOM 1395 C C . MET A 1 170 ? -14.239 3.062 16.587 1.00 97.56 170 MET A C 1
ATOM 1397 O O . MET A 1 170 ? -13.873 1.886 16.671 1.00 97.56 170 MET A O 1
ATOM 1401 N N . ASN A 1 171 ? -15.451 3.396 16.140 1.00 97.62 171 ASN A N 1
ATOM 1402 C CA . ASN A 1 171 ? -16.471 2.434 15.717 1.00 97.62 171 ASN A CA 1
ATOM 1403 C C . ASN A 1 171 ? -16.150 1.869 14.320 1.00 97.62 171 ASN A C 1
ATOM 1405 O O . ASN A 1 171 ? -16.748 2.213 13.303 1.00 97.62 171 ASN A O 1
ATOM 1409 N N . ILE A 1 172 ? -15.128 1.018 14.266 1.00 97.81 172 ILE A N 1
ATOM 1410 C CA . ILE A 1 172 ? -14.707 0.300 13.062 1.00 97.81 172 ILE A CA 1
ATOM 1411 C C . ILE A 1 172 ? -15.406 -1.053 13.071 1.00 97.81 172 ILE A C 1
ATOM 1413 O O . ILE A 1 172 ? -15.105 -1.863 13.936 1.00 97.81 172 ILE A O 1
ATOM 1417 N N . ARG A 1 173 ? -16.284 -1.347 12.119 1.00 97.31 173 ARG A N 1
ATOM 1418 C CA . ARG A 1 173 ? -16.975 -2.637 11.971 1.00 97.31 173 ARG A CA 1
ATOM 1419 C C . ARG A 1 173 ? -16.207 -3.594 11.068 1.00 97.31 173 ARG A C 1
ATOM 1421 O O . ARG A 1 173 ? -15.378 -3.162 10.271 1.00 97.31 173 ARG A O 1
ATOM 1428 N N . SER A 1 174 ? -16.447 -4.884 11.246 1.00 96.88 174 SER A N 1
ATOM 1429 C CA . SER A 1 174 ? -15.935 -5.994 10.440 1.00 96.88 174 SER A CA 1
ATOM 1430 C C . SER A 1 174 ? -17.089 -6.921 10.049 1.00 96.88 174 SER A C 1
ATOM 1432 O O . SER A 1 174 ? -18.235 -6.675 10.418 1.00 96.88 174 SER A O 1
ATOM 1434 N N . ASN A 1 175 ? -16.790 -8.014 9.351 1.00 95.69 175 ASN A N 1
ATOM 1435 C CA . ASN A 1 175 ? -17.777 -9.013 8.929 1.00 95.69 175 ASN A CA 1
ATOM 1436 C C . ASN A 1 175 ? -18.525 -9.725 10.075 1.00 95.69 175 ASN A C 1
ATOM 1438 O O . ASN A 1 175 ? -19.394 -10.543 9.806 1.00 95.69 175 ASN A O 1
ATOM 1442 N N . TYR A 1 176 ? -18.142 -9.506 11.336 1.00 94.75 176 TYR A N 1
ATOM 1443 C CA . TYR A 1 176 ? -18.880 -10.020 12.494 1.00 94.75 176 TYR A CA 1
ATOM 1444 C C . TYR A 1 176 ? -20.020 -9.092 12.926 1.00 94.75 176 TYR A C 1
ATOM 1446 O O . TYR A 1 176 ? -20.911 -9.524 13.650 1.00 94.75 176 TYR A O 1
ATOM 1454 N N . GLU A 1 177 ? -19.963 -7.816 12.538 1.00 95.62 177 GLU A N 1
ATOM 1455 C CA . GLU A 1 177 ? -20.931 -6.788 12.929 1.00 95.62 177 GLU A CA 1
ATOM 1456 C C . GLU A 1 177 ? -21.700 -6.199 11.728 1.00 95.62 177 GLU A C 1
ATOM 1458 O O . GLU A 1 177 ? -22.629 -5.413 11.923 1.00 95.62 177 GLU A O 1
ATOM 1463 N N . ASP A 1 178 ? -21.289 -6.521 10.499 1.00 92.81 178 ASP A N 1
ATOM 1464 C CA . ASP A 1 178 ? -21.850 -6.016 9.244 1.00 92.81 178 ASP A CA 1
ATOM 1465 C C . ASP A 1 178 ? -21.735 -7.095 8.151 1.00 92.81 178 ASP A C 1
ATOM 1467 O O . ASP A 1 178 ? -20.638 -7.388 7.665 1.00 92.81 178 ASP A O 1
ATOM 1471 N N . ASP A 1 179 ? -22.872 -7.688 7.781 1.00 93.25 179 ASP A N 1
ATOM 1472 C CA . ASP A 1 179 ? -22.958 -8.818 6.844 1.00 93.25 179 ASP A CA 1
ATOM 1473 C C . ASP A 1 179 ? -22.584 -8.442 5.397 1.00 93.25 179 ASP A C 1
ATOM 1475 O O . ASP A 1 179 ? -22.356 -9.320 4.562 1.00 93.25 179 ASP A O 1
ATOM 1479 N N . GLU A 1 180 ? -22.481 -7.146 5.078 1.00 92.75 180 GLU A N 1
ATOM 1480 C CA . GLU A 1 180 ? -21.998 -6.681 3.773 1.00 92.75 180 GLU A CA 1
ATOM 1481 C C . GLU A 1 180 ? -20.471 -6.799 3.638 1.00 92.75 180 GLU A C 1
ATOM 1483 O O . GLU A 1 180 ? -19.930 -6.714 2.529 1.00 92.75 180 GLU A O 1
ATOM 1488 N N . LEU A 1 181 ? -19.753 -6.971 4.755 1.00 94.88 181 LEU A N 1
ATOM 1489 C CA . LEU A 1 181 ? -18.296 -7.018 4.776 1.00 94.88 181 LEU A CA 1
ATOM 1490 C C . LEU A 1 181 ? -17.782 -8.441 4.570 1.00 94.88 181 LEU A C 1
ATOM 1492 O O . LEU A 1 181 ? -18.212 -9.403 5.205 1.00 94.88 181 LEU A O 1
ATOM 1496 N N . ARG A 1 182 ? -16.772 -8.576 3.709 1.00 94.19 182 ARG A N 1
ATOM 1497 C CA . ARG A 1 182 ? -16.058 -9.845 3.550 1.00 94.19 182 ARG A CA 1
ATOM 1498 C C . ARG A 1 182 ? -15.095 -10.057 4.721 1.00 94.19 182 ARG A C 1
ATOM 1500 O O . ARG A 1 182 ? -14.651 -9.088 5.338 1.00 94.19 182 ARG A O 1
ATOM 1507 N N . PRO A 1 183 ? -14.693 -11.308 5.007 1.00 93.38 183 PRO A N 1
ATOM 1508 C CA . PRO A 1 183 ? -13.677 -11.575 6.017 1.00 93.38 183 PRO A CA 1
ATOM 1509 C C . PRO A 1 183 ? -12.384 -10.780 5.779 1.00 93.38 183 PRO A C 1
ATOM 1511 O O . PRO A 1 183 ? -11.705 -10.960 4.767 1.00 93.38 183 PRO A O 1
ATOM 1514 N N . GLY A 1 184 ? -12.034 -9.926 6.743 1.00 90.81 184 GLY A N 1
ATOM 1515 C CA . GLY A 1 184 ? -10.856 -9.051 6.687 1.00 90.81 184 GLY A CA 1
ATOM 1516 C C . GLY A 1 184 ? -11.108 -7.646 6.133 1.00 90.81 184 GLY A C 1
ATOM 1517 O O . GLY A 1 184 ? -10.196 -6.822 6.199 1.00 90.81 184 GLY A O 1
ATOM 1518 N N . ASP A 1 185 ? -12.314 -7.358 5.646 1.00 95.06 185 ASP A N 1
ATOM 1519 C CA . ASP A 1 185 ? -12.734 -6.003 5.296 1.00 95.06 185 ASP A CA 1
ATOM 1520 C C . ASP A 1 185 ? -13.274 -5.277 6.533 1.00 95.06 185 ASP A C 1
ATOM 1522 O O . ASP A 1 185 ? -13.796 -5.888 7.473 1.00 95.06 185 ASP A O 1
ATOM 1526 N N . TYR A 1 186 ? -13.136 -3.952 6.532 1.00 97.69 186 TYR A N 1
ATOM 1527 C CA . TYR A 1 186 ? -13.551 -3.105 7.644 1.00 97.69 186 TYR A CA 1
ATOM 1528 C C . TYR A 1 186 ? -14.268 -1.849 7.153 1.00 97.69 186 TYR A C 1
ATOM 1530 O O . TYR A 1 186 ? -13.993 -1.354 6.063 1.00 97.69 186 TYR A O 1
ATOM 1538 N N . ARG A 1 187 ? -15.148 -1.291 7.985 1.00 97.62 187 ARG A N 1
ATOM 1539 C CA . ARG A 1 187 ? -15.869 -0.038 7.713 1.00 97.62 187 ARG A CA 1
ATOM 1540 C C . ARG A 1 187 ? -15.852 0.841 8.956 1.00 97.62 187 ARG A C 1
ATOM 1542 O O . ARG A 1 187 ? -16.276 0.397 10.016 1.00 97.62 187 ARG A O 1
ATOM 1549 N N . PHE A 1 188 ? -15.361 2.072 8.856 1.00 97.69 188 PHE A N 1
ATOM 1550 C CA . PHE A 1 188 ? -15.411 3.021 9.974 1.00 97.69 188 PHE A CA 1
ATOM 1551 C C . PHE A 1 188 ? -16.712 3.817 9.947 1.00 97.69 188 PHE A C 1
ATOM 1553 O O . PHE A 1 188 ? -17.029 4.429 8.932 1.00 97.69 188 PHE A O 1
ATOM 1560 N N . ILE A 1 189 ? -17.442 3.816 11.057 1.00 96.81 189 ILE A N 1
ATOM 1561 C CA . ILE A 1 189 ? -18.666 4.587 11.249 1.00 96.81 189 ILE A CA 1
ATOM 1562 C C . ILE A 1 189 ? -18.331 5.727 12.225 1.00 96.81 189 ILE A C 1
ATOM 1564 O O . ILE A 1 189 ? -18.106 5.434 13.401 1.00 96.81 189 ILE A O 1
ATOM 1568 N N . PRO A 1 190 ? -18.199 6.977 11.746 1.00 92.12 190 PRO A N 1
ATOM 1569 C CA . PRO A 1 190 ? -17.860 8.120 12.592 1.00 92.12 190 PRO A CA 1
ATOM 1570 C C . PRO A 1 190 ? -18.945 8.456 13.620 1.00 92.12 190 PRO A C 1
ATOM 1572 O O . PRO A 1 190 ? -20.120 8.079 13.405 1.00 92.12 190 PRO A O 1
#

Secondary structure (DSSP, 8-state):
------HHHHHHHHHHTT--EEEEGGGTEEEES-SS------------HHHHHHHHHHTTT--TTT---GGGTPPEEEEESS-GGGT--SSGGGEEEEEHHHHHHHHHHHHTS-HHHHHHHHT-SSHHHHHHHHHHHSTT-EE-HHHHHHHHTSS-HHHHHHHHHHHS---EEETTT-TTSPTT-EEE--

Foldseek 3Di:
DDDPPDVVVVVVVVVVVQFQKDDDVVVRDIDGPDPDGDDPPPVQDPQDPVLFVVQCVVQVQAAPPPRDHVVNVFDKDKDFLDDVLLVGDSDSLRIHIHTPVRVVVVVVVVVVDDSVLSVVLQPDPALLSSLVSVLVRAAQDKDAQSNSCSSSVDPVSVVSVVCCCPVVVWPKDACVRDVVHDHRIIHTHD